Protein AF-A0AAE0WBB5-F1 (afdb_monomer)

Foldseek 3Di:
DPAFDWDKDKDWDPDPDPPQWKDKWKWKQFQNHDTDIDDFDDDDPVVPPPVIDITIDIDNDGPDMDMDIDMDTDKDKDWAAQQWDKDADPRDNQKMKTQHHRQDPGGKIKIKGKGADDPVLLVVLCVPDPLSVFFDDKGIKIKMFIPAWTPFWIKIWGFDDDVVVDPPDPFKDKWKWKDQDPGAIDTFDWDPPDPGTPTITTHGTHHGMMIMMITIGGPPDDPVSVSVSVVSSVQSSQWFKWKWDWFAAPVGRLDIDIDTGGPVCVVVVVVVCVVVRRPDDDDIGDIDIDHVVRDDDDDDDDPDDDPPDDPPPPDDDDDD

Structure (mmCIF, N/CA/C/O backbone):
data_AF-A0AAE0WBB5-F1
#
_entry.id   AF-A0AAE0WBB5-F1
#
loop_
_atom_site.group_PDB
_atom_site.id
_atom_site.type_symbol
_atom_site.label_atom_id
_atom_site.label_alt_id
_atom_site.label_comp_id
_atom_site.label_asym_id
_atom_site.label_entity_id
_atom_site.label_seq_id
_atom_site.pdbx_PDB_ins_code
_atom_site.Cartn_x
_atom_site.Cartn_y
_atom_site.Cartn_z
_atom_site.occupancy
_atom_site.B_iso_or_equiv
_atom_site.auth_seq_id
_atom_site.auth_comp_id
_atom_site.auth_asym_id
_atom_site.auth_atom_id
_atom_site.pdbx_PDB_model_num
ATOM 1 N N . MET A 1 1 ? -36.423 22.487 3.964 1.00 54.38 1 MET A N 1
ATOM 2 C CA . MET A 1 1 ? -35.517 22.173 2.839 1.00 54.38 1 MET A CA 1
ATOM 3 C C . MET A 1 1 ? -34.516 23.309 2.744 1.00 54.38 1 MET A C 1
ATOM 5 O O . MET A 1 1 ? -34.947 24.449 2.659 1.00 54.38 1 MET A O 1
ATOM 9 N N . PHE A 1 2 ? -33.218 23.027 2.862 1.00 49.66 2 PHE A N 1
ATOM 10 C CA . PHE A 1 2 ? -32.165 24.032 2.691 1.00 49.66 2 PHE A CA 1
ATOM 11 C C . PHE A 1 2 ? -31.990 24.285 1.190 1.00 49.66 2 PHE A C 1
ATOM 13 O O . PHE A 1 2 ? -31.178 23.638 0.537 1.00 49.66 2 PHE A O 1
ATOM 20 N N . GLU A 1 3 ? -32.822 25.144 0.607 1.00 63.03 3 GLU A N 1
ATOM 21 C CA . GLU A 1 3 ? -32.686 25.476 -0.810 1.00 63.03 3 GLU A CA 1
ATOM 22 C C . GLU A 1 3 ? -31.491 26.412 -1.017 1.00 63.03 3 GLU A C 1
ATOM 24 O O . GLU A 1 3 ? -31.485 27.552 -0.561 1.00 63.03 3 GLU A O 1
ATOM 29 N N . GLY A 1 4 ? -30.474 25.909 -1.721 1.00 73.69 4 GLY A N 1
ATOM 30 C CA . GLY A 1 4 ? -29.466 26.735 -2.390 1.00 73.69 4 GLY A CA 1
ATOM 31 C C . GLY A 1 4 ? -28.080 26.794 -1.752 1.00 73.69 4 GLY A C 1
ATOM 32 O O . GLY A 1 4 ? -27.169 27.290 -2.410 1.00 73.69 4 GLY A O 1
ATOM 33 N N . PHE A 1 5 ? -27.876 26.269 -0.541 1.00 83.06 5 PHE A N 1
ATOM 34 C CA . PHE A 1 5 ? -26.551 26.275 0.086 1.00 83.06 5 PHE A CA 1
ATOM 35 C C . PHE A 1 5 ? -25.846 24.923 -0.058 1.00 83.06 5 PHE A C 1
ATOM 37 O O . PHE A 1 5 ? -26.469 23.892 0.208 1.00 83.06 5 PHE A O 1
ATOM 44 N N . PRO A 1 6 ? -24.557 24.903 -0.444 1.00 86.94 6 PRO A N 1
ATOM 45 C CA . PRO A 1 6 ? -23.765 23.686 -0.396 1.00 86.94 6 PRO A CA 1
ATOM 46 C C . PRO A 1 6 ? -23.720 23.133 1.032 1.00 86.94 6 PRO A C 1
ATOM 48 O O . PRO A 1 6 ? -23.411 23.848 1.986 1.00 86.94 6 PRO A O 1
ATOM 51 N N . ILE A 1 7 ? -24.008 21.843 1.173 1.00 88.06 7 ILE A N 1
ATOM 52 C CA . ILE A 1 7 ? -23.882 21.099 2.422 1.00 88.06 7 ILE A CA 1
ATOM 53 C C . ILE A 1 7 ? -22.567 20.328 2.365 1.00 88.06 7 ILE A C 1
ATOM 55 O O . ILE A 1 7 ? -22.314 19.582 1.419 1.00 88.06 7 ILE A O 1
ATOM 59 N N . ARG A 1 8 ? -21.731 20.483 3.394 1.00 89.69 8 ARG A N 1
ATOM 60 C CA . ARG A 1 8 ? -20.538 19.652 3.569 1.00 89.69 8 ARG A CA 1
ATOM 61 C C . ARG A 1 8 ? -20.879 18.449 4.425 1.00 89.69 8 ARG A C 1
ATOM 63 O O . ARG A 1 8 ? -21.373 18.602 5.539 1.00 89.69 8 ARG A O 1
ATOM 70 N N . VAL A 1 9 ? -20.615 17.262 3.900 1.00 87.81 9 VAL A N 1
ATOM 71 C CA . VAL A 1 9 ? -20.852 16.001 4.602 1.00 87.81 9 VAL A CA 1
ATOM 72 C C . VAL A 1 9 ? -19.507 15.347 4.855 1.00 87.81 9 VAL A C 1
ATOM 74 O O . VAL A 1 9 ? -18.747 15.123 3.916 1.00 87.81 9 VAL A O 1
ATOM 77 N N . TYR A 1 10 ? -19.217 15.061 6.121 1.00 85.94 10 TYR A N 1
ATOM 78 C CA . TYR A 1 10 ? -17.949 14.497 6.570 1.00 85.94 10 TYR A CA 1
ATOM 79 C C . TYR A 1 10 ? -18.134 13.059 7.054 1.00 85.94 10 TYR A C 1
ATOM 81 O O . TYR A 1 10 ? -19.124 12.728 7.703 1.00 85.94 10 TYR A O 1
ATOM 89 N N . VAL A 1 11 ? -17.149 12.215 6.761 1.00 83.94 11 VAL A N 1
ATOM 90 C CA . VAL A 1 11 ? -17.051 10.838 7.242 1.00 83.94 11 VAL A CA 1
ATOM 91 C C . VAL A 1 11 ? -15.803 10.725 8.101 1.00 83.94 11 VAL A C 1
ATOM 93 O O . VAL A 1 11 ? -14.704 11.073 7.665 1.00 83.94 11 VAL A O 1
ATOM 96 N N . HIS A 1 12 ? -15.983 10.236 9.325 1.00 81.31 12 HIS A N 1
ATOM 97 C CA . HIS A 1 12 ? -14.865 9.884 10.187 1.00 81.31 12 HIS A CA 1
ATOM 98 C C . HIS A 1 12 ? -14.135 8.660 9.624 1.00 81.31 12 HIS A C 1
ATOM 100 O O . HIS A 1 12 ? -14.778 7.680 9.243 1.00 81.31 12 HIS A O 1
ATOM 106 N N . HIS A 1 13 ? -12.804 8.684 9.612 1.00 80.94 13 HIS A N 1
ATOM 107 C CA . HIS A 1 13 ? -11.998 7.544 9.194 1.00 80.94 13 HIS A CA 1
ATOM 108 C C . HIS A 1 13 ? -10.866 7.245 10.174 1.00 80.94 13 HIS A C 1
ATOM 110 O O . HIS A 1 13 ? -10.214 8.129 10.714 1.00 80.94 13 HIS A O 1
ATOM 116 N N . CYS A 1 14 ? -10.563 5.958 10.332 1.00 69.88 14 CYS A N 1
ATOM 117 C CA . CYS A 1 14 ? -9.494 5.493 11.219 1.00 69.88 14 CYS A CA 1
ATOM 118 C C . CYS A 1 14 ? -8.116 5.477 10.545 1.00 69.88 14 CYS A C 1
ATOM 120 O O . CYS A 1 14 ? -7.154 4.973 11.125 1.00 69.88 14 CYS A O 1
ATOM 122 N N . ASN A 1 15 ? -8.012 5.945 9.295 1.00 70.00 15 ASN A N 1
ATOM 123 C CA . ASN A 1 15 ? -6.726 5.979 8.620 1.00 70.00 15 ASN A CA 1
ATOM 124 C C . ASN A 1 15 ? -5.861 7.105 9.189 1.00 70.00 15 ASN A C 1
ATOM 126 O O . ASN A 1 15 ? -6.081 8.273 8.872 1.00 70.00 15 ASN A O 1
ATOM 130 N N . VAL A 1 16 ? -4.873 6.734 10.003 1.00 63.78 16 VAL A N 1
ATOM 131 C CA . VAL A 1 16 ? -3.763 7.607 10.379 1.00 63.78 16 VAL A CA 1
ATOM 132 C C . VAL A 1 16 ? -2.830 7.641 9.174 1.00 63.78 16 VAL A C 1
ATOM 134 O O . VAL A 1 16 ? -1.846 6.904 9.111 1.00 63.78 16 VAL A O 1
ATOM 137 N N . THR A 1 17 ? -3.209 8.408 8.150 1.00 58.50 17 THR A N 1
ATOM 138 C CA . THR A 1 17 ? -2.422 8.510 6.920 1.00 58.50 17 THR A CA 1
ATOM 139 C C . THR A 1 17 ? -0.995 8.879 7.287 1.00 58.50 17 THR A C 1
ATOM 141 O O . THR A 1 17 ? -0.771 9.911 7.926 1.00 58.50 17 THR A O 1
ATOM 144 N N . ASP A 1 18 ? -0.027 8.078 6.846 1.00 62.91 18 ASP A N 1
ATOM 145 C CA . ASP A 1 18 ? 1.285 8.648 6.597 1.00 62.91 18 ASP A CA 1
ATOM 146 C C . ASP A 1 18 ? 1.059 9.749 5.563 1.00 62.91 18 ASP A C 1
ATOM 148 O O . ASP A 1 18 ? 0.628 9.472 4.440 1.00 62.91 18 ASP A O 1
ATOM 152 N N . THR A 1 19 ? 1.246 11.006 5.957 1.00 60.19 19 THR A N 1
ATOM 153 C CA . THR A 1 19 ? 0.919 12.168 5.120 1.00 60.19 19 THR A CA 1
ATOM 154 C C . THR A 1 19 ? 1.686 12.165 3.796 1.00 60.19 19 THR A C 1
ATOM 156 O O . THR A 1 19 ? 1.366 12.954 2.903 1.00 60.19 19 THR A O 1
ATOM 159 N N . HIS A 1 20 ? 2.672 11.278 3.649 1.00 68.06 20 HIS A N 1
ATOM 160 C CA . HIS A 1 20 ? 3.514 11.154 2.474 1.00 68.06 20 HIS A CA 1
ATOM 161 C C . HIS A 1 20 ? 3.119 10.028 1.505 1.00 68.06 20 HIS A C 1
ATOM 163 O O . HIS A 1 20 ? 3.325 10.217 0.308 1.00 68.06 20 HIS A O 1
ATOM 169 N N . SER A 1 21 ? 2.544 8.901 1.949 1.00 78.19 21 SER A N 1
ATOM 170 C CA . SER A 1 21 ? 2.334 7.723 1.078 1.00 78.19 21 SER A CA 1
ATOM 171 C C . SER A 1 21 ? 0.878 7.392 0.767 1.00 78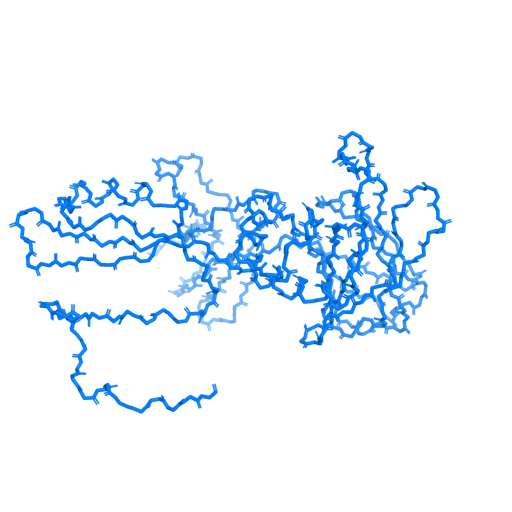.19 21 SER A C 1
ATOM 173 O O . SER A 1 21 ? 0.587 6.948 -0.344 1.00 78.19 21 SER A O 1
ATOM 175 N N . ASP A 1 22 ? -0.038 7.632 1.702 1.00 84.31 22 ASP A N 1
ATOM 176 C CA . ASP A 1 22 ? -1.450 7.312 1.517 1.00 84.31 22 ASP A CA 1
ATOM 177 C C . ASP A 1 22 ? -2.293 8.594 1.374 1.00 84.31 22 ASP A C 1
ATOM 179 O O . ASP A 1 22 ? -1.943 9.692 1.824 1.00 84.31 22 ASP A O 1
ATOM 183 N N . GLU A 1 23 ? -3.414 8.466 0.678 1.00 85.62 23 GLU A N 1
ATOM 184 C CA . GLU A 1 23 ? -4.474 9.461 0.595 1.00 85.62 23 GLU A CA 1
ATOM 185 C C . GLU A 1 23 ? -5.794 8.846 1.044 1.00 85.62 23 GLU A C 1
ATOM 187 O O . GLU A 1 23 ? -6.009 7.636 0.955 1.00 85.62 23 GLU A O 1
ATOM 192 N N . VAL A 1 24 ? -6.684 9.700 1.538 1.00 86.25 24 VAL A N 1
ATOM 193 C CA . VAL A 1 24 ? -8.077 9.334 1.764 1.00 86.25 24 VAL A CA 1
ATOM 194 C C . VAL A 1 24 ? -8.903 9.994 0.682 1.00 86.25 24 VAL A C 1
ATOM 196 O O . VAL A 1 24 ? -8.739 11.177 0.407 1.00 86.25 24 VAL A O 1
ATOM 199 N N . LEU A 1 25 ? -9.791 9.222 0.078 1.00 89.81 25 LEU A N 1
ATOM 200 C CA . LEU A 1 25 ? -10.790 9.698 -0.862 1.00 89.81 25 LEU A CA 1
ATOM 201 C C . LEU A 1 25 ? -12.181 9.447 -0.323 1.00 89.81 25 LEU A C 1
ATOM 203 O O . LEU A 1 25 ? -12.376 8.573 0.519 1.00 89.81 25 LEU A O 1
ATOM 207 N N . ILE A 1 26 ? -13.155 10.157 -0.876 1.00 89.88 26 ILE A N 1
ATOM 208 C CA . ILE A 1 26 ? -14.559 9.851 -0.649 1.00 89.88 26 ILE A CA 1
ATOM 209 C C . ILE A 1 26 ? -15.142 9.292 -1.938 1.00 89.88 26 ILE A C 1
ATOM 211 O O . ILE A 1 26 ? -15.050 9.932 -2.983 1.00 89.88 26 ILE A O 1
ATOM 215 N N . LYS A 1 27 ? -15.770 8.117 -1.865 1.00 93.75 27 LYS A N 1
ATOM 216 C CA . LYS A 1 27 ? -16.751 7.724 -2.877 1.00 93.75 27 LYS A CA 1
ATOM 217 C C . LYS A 1 27 ? -18.145 8.032 -2.370 1.00 93.75 27 LYS A C 1
ATOM 219 O O . LYS A 1 27 ? -18.434 7.795 -1.194 1.00 93.75 27 LYS A O 1
ATOM 224 N N . ALA A 1 28 ? -18.989 8.546 -3.254 1.00 93.19 28 ALA A N 1
ATOM 225 C CA . ALA A 1 28 ? -20.360 8.897 -2.932 1.00 93.19 28 ALA A CA 1
ATOM 226 C C . ALA A 1 28 ? -21.345 8.308 -3.938 1.00 93.19 28 ALA A C 1
ATOM 228 O O . ALA A 1 28 ? -21.077 8.281 -5.133 1.00 93.19 28 ALA A O 1
ATOM 229 N N . SER A 1 29 ? -22.493 7.868 -3.434 1.00 94.62 29 SER A N 1
ATOM 230 C CA . SER A 1 29 ? -23.689 7.549 -4.213 1.00 94.62 29 SER A CA 1
ATOM 231 C C . SER A 1 29 ? -24.763 8.545 -3.787 1.00 94.62 29 SER A C 1
ATOM 233 O O . SER A 1 29 ? -25.252 8.479 -2.654 1.00 94.62 29 SER A O 1
ATOM 235 N N . ILE A 1 30 ? -25.100 9.480 -4.674 1.00 93.19 30 ILE A N 1
ATOM 236 C CA . ILE A 1 30 ? -26.084 10.544 -4.435 1.00 93.19 30 ILE A CA 1
ATOM 237 C C . ILE A 1 30 ? -27.369 10.182 -5.178 1.00 93.19 30 ILE A C 1
ATOM 239 O O . ILE A 1 30 ? -27.322 9.922 -6.378 1.00 93.19 30 ILE A O 1
ATOM 243 N N . ASP A 1 31 ? -28.501 10.172 -4.478 1.00 94.00 31 ASP A N 1
ATOM 244 C CA . ASP A 1 31 ? -29.815 9.797 -5.022 1.00 94.00 31 ASP A CA 1
ATOM 245 C C . ASP A 1 31 ? -29.827 8.393 -5.642 1.00 94.00 31 ASP A C 1
ATOM 247 O O . ASP A 1 31 ? -30.373 8.177 -6.722 1.00 94.00 31 ASP A O 1
ATOM 251 N N . ASP A 1 32 ? -29.156 7.456 -4.960 1.00 92.50 32 ASP A N 1
ATOM 252 C CA . ASP A 1 32 ? -29.011 6.047 -5.357 1.00 92.50 32 ASP A CA 1
ATOM 253 C C . ASP A 1 32 ? -28.426 5.842 -6.773 1.00 92.50 32 ASP A C 1
ATOM 255 O O . ASP A 1 32 ? -28.648 4.810 -7.409 1.00 92.50 32 ASP A O 1
ATOM 259 N N . LYS A 1 33 ? -27.654 6.823 -7.260 1.00 95.12 33 LYS A N 1
ATOM 260 C CA . LYS A 1 33 ? -26.873 6.732 -8.501 1.00 95.12 33 LYS A CA 1
ATOM 261 C C . LYS A 1 33 ? -25.570 5.954 -8.305 1.00 95.12 33 LYS A C 1
ATOM 263 O O . LYS A 1 33 ? -25.198 5.583 -7.192 1.00 95.12 33 LYS A O 1
ATOM 268 N N . ASP A 1 34 ? -24.865 5.736 -9.412 1.00 95.06 34 ASP A N 1
ATOM 269 C CA . ASP A 1 34 ? -23.556 5.091 -9.417 1.00 95.06 34 ASP A CA 1
ATOM 270 C C . ASP A 1 34 ? -22.551 5.799 -8.496 1.00 95.06 34 ASP A C 1
ATOM 272 O O . ASP A 1 34 ? -22.604 7.009 -8.272 1.00 95.06 34 ASP A O 1
ATOM 276 N N . TRP A 1 35 ? -21.621 5.013 -7.951 1.00 95.81 35 TRP A N 1
ATOM 277 C CA . TRP A 1 35 ? -20.584 5.516 -7.059 1.00 95.81 35 TRP A CA 1
ATOM 278 C C . TRP A 1 35 ? -19.547 6.339 -7.820 1.00 95.81 35 TRP A C 1
ATOM 280 O O . TRP A 1 35 ? -18.819 5.810 -8.662 1.00 95.81 35 TRP A O 1
ATOM 290 N N . GLU A 1 36 ? -19.400 7.601 -7.434 1.00 93.94 36 GLU A N 1
ATOM 291 C CA . GLU A 1 36 ? -18.415 8.521 -7.998 1.00 93.94 36 GLU A CA 1
ATOM 292 C C . GLU A 1 36 ? -17.294 8.813 -6.995 1.00 93.94 36 GLU A C 1
ATOM 294 O O . GLU A 1 36 ? -17.508 8.849 -5.782 1.00 93.94 36 GLU A O 1
ATOM 299 N N . GLU A 1 37 ? -16.068 8.988 -7.496 1.00 91.62 37 GLU A N 1
ATOM 300 C CA . GLU A 1 37 ? -14.914 9.397 -6.690 1.00 91.62 37 GLU A CA 1
ATOM 301 C C . GLU A 1 37 ? -14.870 10.923 -6.581 1.00 91.62 37 GLU A C 1
ATOM 303 O O . GLU A 1 37 ? -14.861 11.635 -7.585 1.00 91.62 37 GLU A O 1
ATOM 308 N N . HIS A 1 38 ? -14.783 11.422 -5.352 1.00 89.31 38 HIS A N 1
ATOM 309 C CA . HIS A 1 38 ? -14.688 12.840 -5.045 1.00 89.31 38 HIS A CA 1
ATOM 310 C C . HIS A 1 38 ? -13.365 13.147 -4.348 1.00 89.31 38 HIS A C 1
ATOM 312 O O . HIS A 1 38 ? -12.925 12.433 -3.439 1.00 89.31 38 HIS A O 1
ATOM 318 N N . ARG A 1 39 ? -12.752 14.270 -4.737 1.00 85.56 39 ARG A N 1
ATOM 319 C CA . ARG A 1 39 ? -11.637 14.839 -3.977 1.00 85.56 39 ARG A CA 1
ATOM 320 C C . ARG A 1 39 ? -12.170 15.360 -2.639 1.00 85.56 39 ARG A C 1
ATOM 322 O O . ARG A 1 39 ? -13.134 16.129 -2.661 1.00 85.56 39 ARG A O 1
ATOM 329 N N . PRO A 1 40 ? -11.565 14.979 -1.501 1.00 85.44 40 PRO A N 1
ATOM 330 C CA . PRO A 1 40 ? -12.018 15.463 -0.211 1.00 85.44 40 PRO A CA 1
ATOM 331 C C . PRO A 1 40 ? -11.913 16.983 -0.115 1.00 85.44 40 PRO A C 1
ATOM 333 O O . PRO A 1 40 ? -10.903 17.583 -0.488 1.00 85.44 40 PRO A O 1
ATOM 336 N N . VAL A 1 41 ? -12.949 17.594 0.440 1.00 86.31 41 VAL A N 1
ATOM 337 C CA . VAL A 1 41 ? -12.927 18.980 0.891 1.00 86.31 41 VAL A CA 1
ATOM 338 C C . VAL A 1 41 ? -12.171 19.021 2.223 1.00 86.31 41 VAL A C 1
ATOM 340 O O . VAL A 1 41 ? -12.424 18.165 3.078 1.00 86.31 41 VAL A O 1
ATOM 343 N N . PRO A 1 42 ? -11.256 19.987 2.430 1.00 78.19 42 PRO A N 1
ATOM 344 C CA . PRO A 1 42 ? -10.575 20.147 3.708 1.00 78.19 42 PRO A CA 1
ATOM 345 C C . PRO A 1 42 ? -11.574 20.231 4.871 1.00 78.19 42 PRO A C 1
ATOM 347 O O . PRO A 1 42 ? -12.606 20.907 4.773 1.00 78.19 42 PRO A O 1
ATOM 350 N N . ALA A 1 43 ? -11.267 19.552 5.978 1.00 71.69 43 ALA A N 1
ATOM 351 C CA . ALA A 1 43 ? -11.979 19.768 7.234 1.00 71.69 43 ALA A CA 1
ATOM 352 C C . ALA A 1 43 ? -11.818 21.233 7.672 1.00 71.69 43 ALA A C 1
ATOM 354 O O . ALA A 1 43 ? -10.802 21.872 7.373 1.00 71.69 43 ALA A O 1
ATOM 355 N N . LEU A 1 44 ? -12.823 21.788 8.352 1.00 70.25 44 LEU A N 1
ATOM 356 C CA . LEU A 1 44 ? -12.689 23.129 8.910 1.00 70.25 44 LEU A CA 1
ATOM 357 C C . LEU A 1 44 ? -11.613 23.081 10.004 1.00 70.25 44 LEU A C 1
ATOM 359 O O . LEU A 1 44 ? -11.535 22.122 10.766 1.00 70.25 44 LEU A O 1
ATOM 363 N N . ALA A 1 45 ? -10.772 24.116 10.095 1.00 58.88 45 ALA A N 1
ATOM 364 C CA . ALA A 1 45 ? -9.623 24.142 11.011 1.00 58.88 45 ALA A CA 1
ATOM 365 C C . ALA A 1 45 ? -9.993 23.895 12.493 1.00 58.88 45 ALA A C 1
ATOM 367 O O . ALA A 1 45 ? -9.145 23.472 13.277 1.00 58.88 45 ALA A O 1
ATOM 368 N N . ASN A 1 46 ? -11.261 24.113 12.854 1.00 53.19 46 ASN A N 1
ATOM 369 C CA . ASN A 1 46 ? -11.801 23.911 14.197 1.00 53.19 46 ASN A CA 1
ATOM 370 C C . ASN A 1 46 ? -12.261 22.467 14.486 1.00 53.19 46 ASN A C 1
ATOM 372 O O . ASN A 1 46 ? -12.604 22.181 15.626 1.00 53.19 46 ASN A O 1
ATOM 376 N N . ASP A 1 47 ? -12.234 21.541 13.523 1.00 52.12 47 ASP A N 1
ATOM 377 C CA . ASP A 1 47 ? -12.671 20.146 13.728 1.00 52.12 47 ASP A CA 1
ATOM 378 C C . ASP A 1 47 ? -11.555 19.232 14.280 1.00 52.12 47 ASP A C 1
ATOM 380 O O . ASP A 1 47 ? -11.801 18.088 14.662 1.00 52.12 47 ASP A O 1
ATOM 384 N N . ASN A 1 48 ? -10.328 19.751 14.420 1.00 51.59 48 ASN A N 1
ATOM 385 C CA . ASN A 1 48 ? -9.190 19.044 15.029 1.00 51.59 48 ASN A CA 1
ATOM 386 C C . ASN A 1 48 ? -9.294 18.892 16.561 1.00 51.59 48 ASN A C 1
ATOM 388 O O . ASN A 1 48 ? -8.384 18.352 17.188 1.00 51.59 48 ASN A O 1
ATOM 392 N N . ILE A 1 49 ? -10.388 19.349 17.181 1.00 51.41 49 ILE A N 1
ATOM 393 C CA . ILE A 1 49 ? -10.572 19.400 18.643 1.00 51.41 49 ILE A CA 1
ATOM 394 C C . ILE A 1 49 ? -10.560 18.001 19.302 1.00 51.41 49 ILE A C 1
ATOM 396 O O . ILE A 1 49 ? -10.401 17.903 20.516 1.00 51.41 49 ILE A O 1
ATOM 400 N N . LEU A 1 50 ? -10.662 16.907 18.533 1.00 58.88 50 LEU A N 1
ATOM 401 C CA . LEU A 1 50 ? -10.765 15.541 19.071 1.00 58.88 50 LEU A CA 1
ATOM 402 C C . LEU A 1 50 ? -9.751 14.522 18.512 1.00 58.88 50 LEU A C 1
ATOM 404 O O . LEU A 1 50 ? -9.944 13.329 18.726 1.00 58.88 50 LEU A O 1
ATOM 408 N N . ASN A 1 51 ? -8.690 14.935 17.802 1.00 63.81 51 ASN A N 1
ATOM 409 C CA . ASN A 1 51 ? -7.792 14.001 17.080 1.00 63.81 51 ASN A CA 1
ATOM 410 C C . ASN A 1 51 ? -8.543 13.030 16.139 1.00 63.81 51 ASN A C 1
ATOM 412 O O . ASN A 1 51 ? -8.068 11.935 15.843 1.00 63.81 51 ASN A O 1
ATOM 416 N N . LEU A 1 52 ? -9.733 13.418 15.682 1.00 69.06 52 LEU A N 1
ATOM 417 C CA . LEU A 1 52 ? -10.542 12.639 14.758 1.00 69.06 52 LEU A CA 1
ATOM 418 C C . LEU A 1 52 ? -10.195 13.057 13.333 1.00 69.06 52 LEU A C 1
ATOM 420 O O . LEU A 1 52 ? -10.088 14.247 13.033 1.00 69.06 52 LEU A O 1
ATOM 424 N N . HIS A 1 53 ? -10.029 12.079 12.448 1.00 76.94 53 HIS A N 1
ATOM 425 C CA . HIS A 1 53 ? -9.755 12.351 11.045 1.00 76.94 53 HIS A CA 1
ATOM 426 C C . HIS A 1 53 ? -11.052 12.296 10.245 1.00 76.94 53 HIS A C 1
ATOM 428 O O . HIS A 1 53 ? -11.787 11.307 10.290 1.00 76.94 53 HIS A O 1
ATOM 434 N N . PHE A 1 54 ? -11.326 13.369 9.509 1.00 83.19 54 PHE A N 1
ATOM 435 C CA . PHE A 1 54 ? -12.511 13.490 8.675 1.00 83.19 54 PHE A CA 1
ATOM 436 C C . PHE A 1 54 ? -12.115 13.736 7.225 1.00 83.19 54 PHE A C 1
ATOM 438 O O . PHE A 1 54 ? -11.253 14.562 6.930 1.00 83.19 54 PHE A O 1
ATOM 445 N N . ALA A 1 55 ? -12.819 13.068 6.320 1.00 86.00 55 ALA A N 1
ATOM 446 C CA . ALA A 1 55 ? -12.816 13.386 4.903 1.00 86.00 55 ALA A CA 1
ATOM 447 C C . ALA A 1 55 ? -14.252 13.725 4.504 1.00 86.00 55 ALA A C 1
ATOM 449 O O . ALA A 1 55 ? -15.188 13.037 4.912 1.00 86.00 55 ALA A O 1
ATOM 450 N N . GLY A 1 56 ? -14.446 14.813 3.763 1.00 88.06 56 GLY A N 1
ATOM 451 C CA . GLY A 1 56 ? -15.785 15.274 3.412 1.00 88.06 56 GLY A CA 1
ATOM 452 C C . GLY A 1 56 ? -15.932 15.655 1.956 1.00 88.06 56 GLY A C 1
ATOM 453 O O . GLY A 1 56 ? -14.946 15.825 1.246 1.00 88.06 56 GLY A O 1
ATOM 454 N N . ILE A 1 57 ? -17.176 15.793 1.517 1.00 92.62 57 ILE A N 1
ATOM 455 C CA . ILE A 1 57 ? -17.526 16.317 0.196 1.00 92.62 57 ILE A CA 1
ATOM 456 C C . ILE A 1 57 ? -18.543 17.437 0.333 1.00 92.62 57 ILE A C 1
ATOM 458 O O . ILE A 1 57 ? -19.251 17.530 1.335 1.00 92.62 57 ILE A O 1
ATOM 462 N N . GLU A 1 58 ? -18.621 18.276 -0.692 1.00 92.81 58 GLU A N 1
ATOM 463 C CA . GLU A 1 58 ? -19.616 19.334 -0.790 1.00 92.81 58 GLU A CA 1
ATOM 464 C C . GLU A 1 58 ? -20.704 18.930 -1.790 1.00 92.81 58 GLU A C 1
ATOM 466 O O . GLU A 1 58 ? -20.416 18.600 -2.940 1.00 92.81 58 GLU A O 1
ATOM 471 N N . VAL A 1 59 ? -21.960 18.939 -1.347 1.00 90.25 59 VAL A N 1
ATOM 472 C CA . VAL A 1 59 ? -23.131 18.528 -2.130 1.00 90.25 59 VAL A CA 1
ATOM 473 C C . VAL A 1 59 ? -24.190 19.623 -2.103 1.00 90.25 59 VAL A C 1
ATOM 475 O O . VAL A 1 59 ? -24.477 20.201 -1.061 1.00 90.25 59 VAL A O 1
ATOM 478 N N . HIS A 1 60 ? -24.774 19.931 -3.260 1.00 87.25 60 HIS A N 1
ATOM 479 C CA . HIS A 1 60 ? -25.695 21.067 -3.398 1.00 87.25 60 HIS A CA 1
ATOM 480 C C . HIS A 1 60 ? -27.172 20.660 -3.314 1.00 87.25 60 HIS A C 1
ATOM 482 O O . HIS A 1 60 ? -27.998 21.436 -2.842 1.00 87.25 60 HIS A O 1
ATOM 488 N N . LYS A 1 61 ? -27.519 19.460 -3.794 1.00 86.44 61 LYS A N 1
ATOM 489 C CA . LYS A 1 61 ? -28.878 18.904 -3.782 1.00 86.44 61 LYS A CA 1
ATOM 490 C C . LYS A 1 61 ? -28.787 17.383 -3.721 1.00 86.44 61 LYS A C 1
ATOM 492 O O . LYS A 1 61 ? -28.073 16.802 -4.532 1.00 86.44 61 LYS A O 1
ATOM 497 N N . PHE A 1 62 ? -29.487 16.778 -2.769 1.00 89.88 62 PHE A N 1
ATOM 498 C CA . PHE A 1 62 ? -29.640 15.331 -2.645 1.00 89.88 62 PHE A CA 1
ATOM 499 C C . PHE A 1 62 ? -30.884 15.015 -1.801 1.00 89.88 62 PHE A C 1
ATOM 501 O O . PHE A 1 62 ? -31.232 15.766 -0.888 1.00 89.88 62 PHE A O 1
ATOM 508 N N . GLN A 1 63 ? -31.552 13.914 -2.114 1.00 90.00 63 GLN A N 1
ATOM 509 C CA . GLN A 1 63 ? -32.553 13.235 -1.293 1.00 90.00 63 GLN A CA 1
ATOM 510 C C . GLN A 1 63 ? -31.898 12.134 -0.456 1.00 90.00 63 GLN A C 1
ATOM 512 O O . GLN A 1 63 ? -32.181 12.015 0.736 1.00 90.00 63 GLN A O 1
ATOM 517 N N . THR A 1 64 ? -30.995 11.356 -1.061 1.00 90.19 64 THR A N 1
ATOM 518 C CA . THR A 1 64 ? -30.227 10.303 -0.382 1.00 90.19 64 THR A CA 1
ATOM 519 C C . THR A 1 64 ? -28.737 10.481 -0.648 1.00 90.19 64 THR A C 1
ATOM 521 O O . THR A 1 64 ? -28.318 10.929 -1.714 1.00 90.19 64 THR A O 1
ATOM 524 N N . ILE A 1 65 ? -27.907 10.160 0.343 1.00 91.06 65 ILE A N 1
ATOM 525 C CA . ILE A 1 65 ? -26.452 10.179 0.193 1.00 91.06 65 ILE A CA 1
ATOM 526 C C . ILE A 1 65 ? -25.840 9.006 0.947 1.00 91.06 65 ILE A C 1
ATOM 528 O O . ILE A 1 65 ? -26.145 8.764 2.116 1.00 91.06 65 ILE A O 1
ATOM 532 N N . ARG A 1 66 ? -24.967 8.266 0.266 1.00 91.50 66 ARG A N 1
ATOM 533 C CA . ARG A 1 66 ? -24.123 7.226 0.860 1.00 91.50 66 ARG A CA 1
ATOM 534 C C . ARG A 1 66 ? -22.678 7.590 0.605 1.00 91.50 66 ARG A C 1
ATOM 536 O O . ARG A 1 66 ? -22.330 7.930 -0.521 1.00 91.50 66 ARG A O 1
ATOM 543 N N . LEU A 1 67 ? -21.856 7.519 1.644 1.00 89.44 67 LEU A N 1
ATOM 544 C CA . LEU A 1 67 ? -20.448 7.889 1.587 1.00 89.44 67 LEU A CA 1
ATOM 545 C C . LEU A 1 67 ? -19.594 6.750 2.117 1.00 89.44 67 LEU A C 1
ATOM 547 O O . LEU A 1 67 ? -19.958 6.093 3.092 1.00 89.44 67 LEU A O 1
ATOM 551 N N . VAL A 1 68 ? -18.432 6.570 1.504 1.00 88.56 68 VAL A N 1
ATOM 552 C CA . VAL A 1 68 ? -17.370 5.719 2.030 1.00 88.56 68 VAL A CA 1
ATOM 553 C C . VAL A 1 68 ? -16.044 6.458 1.920 1.00 88.56 68 VAL A C 1
ATOM 555 O O . VAL A 1 68 ? -15.705 6.995 0.864 1.00 88.56 68 VAL A O 1
ATOM 558 N N . ALA A 1 69 ? -15.305 6.501 3.028 1.00 86.62 69 ALA A N 1
ATOM 559 C CA . ALA A 1 69 ? -13.931 6.973 3.039 1.00 86.62 69 ALA A CA 1
ATOM 560 C C . ALA A 1 69 ? -13.006 5.809 2.668 1.00 86.62 69 ALA A C 1
ATOM 562 O O . ALA A 1 69 ? -13.038 4.763 3.312 1.00 86.62 69 ALA A O 1
ATOM 563 N N . ILE A 1 70 ? -12.195 5.991 1.629 1.00 86.00 70 ILE A N 1
ATOM 564 C CA . ILE A 1 70 ? -11.288 4.971 1.103 1.00 86.00 70 ILE A CA 1
ATOM 565 C C . ILE A 1 70 ? -9.861 5.446 1.311 1.00 86.00 70 ILE A C 1
ATOM 567 O O . ILE A 1 70 ? -9.453 6.462 0.753 1.00 86.00 70 ILE A O 1
ATOM 571 N N . ALA A 1 71 ? -9.102 4.691 2.096 1.00 84.44 71 ALA A N 1
ATOM 572 C CA . ALA A 1 71 ? -7.661 4.842 2.196 1.00 84.44 71 ALA A CA 1
ATOM 573 C C . ALA A 1 71 ? -6.991 4.127 1.019 1.00 84.44 71 ALA A C 1
ATOM 575 O O . ALA A 1 71 ? -7.233 2.941 0.805 1.00 84.44 71 ALA A O 1
ATOM 576 N N . ARG A 1 72 ? -6.137 4.818 0.262 1.00 85.31 72 ARG A N 1
ATOM 577 C CA . ARG A 1 72 ? -5.333 4.192 -0.796 1.00 85.31 72 ARG A CA 1
ATOM 578 C C . ARG A 1 72 ? -3.945 4.808 -0.892 1.00 85.31 72 ARG A C 1
ATOM 580 O O . ARG A 1 72 ? -3.709 5.892 -0.371 1.00 85.31 72 ARG A O 1
ATOM 587 N N . VAL A 1 73 ? -3.046 4.137 -1.606 1.00 88.56 73 VAL A N 1
ATOM 588 C CA . VAL A 1 73 ? -1.750 4.716 -1.992 1.00 88.56 73 VAL A CA 1
ATOM 589 C C . VAL A 1 73 ? -1.988 5.955 -2.849 1.00 88.56 73 VAL A C 1
ATOM 591 O O . VAL A 1 73 ? -2.845 5.937 -3.734 1.00 88.56 73 VAL A O 1
ATOM 594 N N . ARG A 1 74 ? -1.208 7.013 -2.624 1.00 88.69 74 ARG A N 1
ATOM 595 C CA . ARG A 1 74 ? -1.212 8.193 -3.491 1.00 88.69 74 ARG A CA 1
ATOM 596 C C . ARG A 1 74 ? -0.815 7.818 -4.909 1.00 88.69 74 ARG A C 1
ATOM 598 O O . ARG A 1 74 ? 0.249 7.241 -5.138 1.00 88.69 74 ARG A O 1
ATOM 605 N N . CYS A 1 75 ? -1.665 8.194 -5.855 1.00 92.44 75 CYS A N 1
ATOM 606 C CA . CYS A 1 75 ? -1.529 7.830 -7.254 1.00 92.44 75 CYS A CA 1
ATOM 607 C C . CYS A 1 75 ? -1.360 9.068 -8.133 1.00 92.44 75 CYS A C 1
ATOM 609 O O . CYS A 1 75 ? -2.111 10.034 -8.036 1.00 92.44 75 CYS A O 1
ATOM 611 N N . GLN A 1 76 ? -0.369 9.034 -9.019 1.00 94.25 76 GLN A N 1
ATOM 612 C CA . GLN A 1 76 ? -0.165 10.044 -10.042 1.00 94.25 76 GLN A CA 1
ATOM 613 C C . GLN A 1 76 ? -0.760 9.533 -11.341 1.00 94.25 76 GLN A C 1
ATOM 615 O O . GLN A 1 76 ? -0.395 8.466 -11.835 1.00 94.25 76 GLN A O 1
ATOM 620 N N . GLU A 1 77 ? -1.646 10.330 -11.917 1.00 94.75 77 GLU A N 1
ATOM 621 C CA . GLU A 1 77 ? -2.162 10.071 -13.247 1.00 94.75 77 GLU A CA 1
ATOM 622 C C . GLU A 1 77 ? -1.249 10.675 -14.298 1.00 94.75 77 GLU A C 1
ATOM 624 O O . GLU A 1 77 ? -0.862 11.842 -14.234 1.00 94.75 77 GLU A O 1
ATOM 629 N N . ILE A 1 78 ? -0.912 9.859 -15.283 1.00 94.62 78 ILE A N 1
ATOM 630 C CA . ILE A 1 78 ? 0.031 10.201 -16.329 1.00 94.62 78 ILE A CA 1
ATOM 631 C C . ILE A 1 78 ? -0.620 9.890 -17.670 1.00 94.62 78 ILE A C 1
ATOM 633 O O . ILE A 1 78 ? -1.028 8.758 -17.925 1.00 94.62 78 ILE A O 1
ATOM 637 N N . LEU A 1 79 ? -0.694 10.882 -18.554 1.00 94.00 79 LEU A N 1
ATOM 638 C CA . LEU A 1 79 ? -1.171 10.677 -19.917 1.00 94.00 79 LEU A CA 1
ATOM 639 C C . LEU A 1 79 ? 0.014 10.355 -20.834 1.00 94.00 79 LEU A C 1
ATOM 641 O O . LEU A 1 79 ? 0.735 11.249 -21.275 1.00 94.00 79 LEU A O 1
ATOM 645 N N . ALA A 1 80 ? 0.220 9.071 -21.123 1.00 90.06 80 ALA A N 1
ATOM 646 C CA . ALA A 1 80 ? 1.272 8.620 -22.024 1.00 90.06 80 ALA A CA 1
ATOM 647 C C . ALA A 1 80 ? 0.836 8.793 -23.487 1.00 90.06 80 ALA A C 1
ATOM 649 O O . ALA A 1 80 ? -0.124 8.167 -23.944 1.00 90.06 80 ALA A O 1
ATOM 650 N N . GLY A 1 81 ? 1.549 9.650 -24.222 1.00 86.75 81 GLY A N 1
ATOM 651 C CA . GLY A 1 81 ? 1.343 9.866 -25.654 1.00 86.75 81 GLY A CA 1
ATOM 652 C C . GLY A 1 81 ? 2.002 8.799 -26.540 1.00 86.75 81 GLY A C 1
ATOM 653 O O . GLY A 1 81 ? 2.834 8.010 -26.099 1.00 86.75 81 GLY A O 1
ATOM 654 N N . ILE A 1 82 ? 1.662 8.823 -27.832 1.00 81.19 82 ILE A N 1
ATOM 655 C CA . ILE A 1 82 ? 2.231 7.938 -28.866 1.00 81.19 82 ILE A CA 1
ATOM 656 C C . ILE A 1 82 ? 3.752 8.111 -29.091 1.00 81.19 82 ILE A C 1
ATOM 658 O O . ILE A 1 82 ? 4.427 7.090 -29.253 1.00 81.19 82 ILE A O 1
ATOM 662 N N . PRO A 1 83 ? 4.349 9.327 -29.093 1.00 89.06 83 PRO A N 1
ATOM 663 C CA . PRO A 1 83 ? 5.763 9.490 -29.455 1.00 89.06 83 PRO A CA 1
ATOM 664 C C . PRO A 1 83 ? 6.756 8.916 -28.428 1.00 89.06 83 PRO A C 1
ATOM 666 O O . PRO A 1 83 ? 7.964 9.027 -28.625 1.00 89.06 83 PRO A O 1
ATOM 669 N N . GLY A 1 84 ? 6.271 8.263 -27.369 1.00 88.25 84 GLY A N 1
ATOM 670 C CA . GLY A 1 84 ? 7.067 7.927 -26.199 1.00 88.25 84 GLY A CA 1
ATOM 671 C C . GLY A 1 84 ? 7.125 9.115 -25.252 1.00 88.25 84 GLY A C 1
ATOM 672 O O . GLY A 1 84 ? 6.768 10.242 -25.605 1.00 88.25 84 GLY A O 1
ATOM 673 N N . PHE A 1 85 ? 7.495 8.849 -24.009 1.00 91.19 85 PHE A 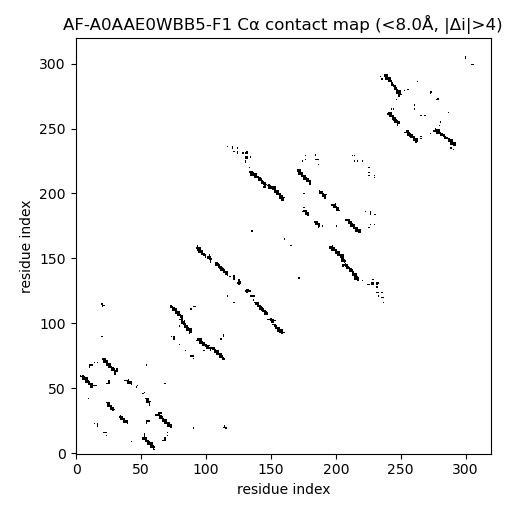N 1
ATOM 674 C CA . PHE A 1 85 ? 7.417 9.846 -22.956 1.00 91.19 85 PHE A CA 1
ATOM 675 C C . PHE A 1 85 ? 8.207 9.394 -21.726 1.00 91.19 85 PHE A C 1
ATOM 677 O O . PHE A 1 85 ? 8.350 8.201 -21.472 1.00 91.19 85 PHE A O 1
ATOM 684 N N . SER A 1 86 ? 8.673 10.355 -20.934 1.00 93.94 86 SER A N 1
ATOM 685 C CA . SER A 1 86 ? 9.212 10.100 -19.602 1.00 93.94 86 SER A CA 1
ATOM 686 C C . SER A 1 86 ? 8.668 11.110 -18.600 1.00 93.94 86 SER A C 1
ATOM 688 O O . SER A 1 86 ? 8.605 12.297 -18.921 1.00 93.94 86 SER A O 1
ATOM 690 N N . SER A 1 87 ? 8.357 10.678 -17.379 1.00 95.06 87 SER A N 1
ATOM 691 C CA . SER A 1 87 ? 7.963 11.576 -16.286 1.00 95.06 87 SER A CA 1
ATOM 692 C C . SER A 1 87 ? 8.530 11.130 -14.958 1.00 95.06 87 SER A C 1
ATOM 694 O O . SER A 1 87 ? 8.574 9.940 -14.648 1.00 95.06 87 SER A O 1
ATOM 696 N N . LEU A 1 88 ? 8.964 12.120 -14.186 1.00 95.88 88 LEU A N 1
ATOM 697 C CA . LEU A 1 88 ? 9.298 11.957 -12.783 1.00 95.88 88 LEU A CA 1
ATOM 698 C C . LEU A 1 88 ? 8.020 11.843 -11.962 1.00 95.88 88 LEU A C 1
ATOM 700 O O . LEU A 1 88 ? 7.037 12.541 -12.227 1.00 95.88 88 LEU A O 1
ATOM 704 N N . SER A 1 89 ? 8.068 11.001 -10.937 1.00 94.62 89 SER A N 1
ATOM 705 C CA . SER A 1 89 ? 6.997 10.949 -9.963 1.00 94.62 89 SER A CA 1
ATOM 706 C C . SER A 1 89 ? 6.936 12.240 -9.152 1.00 94.62 89 SER A C 1
ATOM 708 O O . SER A 1 89 ? 7.956 12.770 -8.706 1.00 94.62 89 SER A O 1
ATOM 710 N N . GLN A 1 90 ? 5.717 12.726 -8.927 1.00 93.94 90 GLN A N 1
ATOM 711 C CA . GLN A 1 90 ? 5.452 13.853 -8.031 1.00 93.94 90 GLN A CA 1
ATOM 712 C C . GLN A 1 90 ? 5.567 13.477 -6.545 1.00 93.94 90 GLN A C 1
ATOM 714 O O . GLN A 1 90 ? 5.693 14.364 -5.704 1.00 93.94 90 GLN A O 1
ATOM 719 N N . TYR A 1 91 ? 5.520 12.180 -6.222 1.00 91.44 91 TYR A N 1
ATOM 720 C CA . TYR A 1 91 ? 5.579 11.674 -4.845 1.00 91.44 91 TYR A CA 1
ATOM 721 C C . TYR A 1 91 ? 6.975 11.184 -4.453 1.00 91.44 91 TYR A C 1
ATOM 723 O O . TYR A 1 91 ? 7.358 11.317 -3.297 1.00 91.44 91 TYR A O 1
ATOM 731 N N . ASP A 1 92 ? 7.763 10.693 -5.415 1.00 92.12 92 ASP A N 1
ATOM 732 C CA . ASP A 1 92 ? 9.177 10.369 -5.211 1.00 92.12 92 ASP A CA 1
ATOM 733 C C . ASP A 1 92 ? 10.003 10.796 -6.427 1.00 92.12 92 ASP A C 1
ATOM 735 O O . ASP A 1 92 ? 10.004 10.147 -7.472 1.00 92.12 92 ASP A O 1
ATOM 739 N N . LYS A 1 93 ? 10.775 11.876 -6.273 1.00 92.44 93 LYS A N 1
ATOM 740 C CA . LYS A 1 93 ? 11.654 12.412 -7.327 1.00 92.44 93 LYS A CA 1
ATOM 741 C C . LYS A 1 93 ? 12.720 11.424 -7.816 1.00 92.44 93 LYS A C 1
ATOM 743 O O . LYS A 1 93 ? 13.380 11.710 -8.812 1.00 92.44 93 LYS A O 1
ATOM 748 N N . ASN A 1 94 ? 12.932 10.316 -7.104 1.00 92.38 94 ASN A N 1
ATOM 749 C CA . ASN A 1 94 ? 13.868 9.272 -7.498 1.00 92.38 94 ASN A CA 1
ATOM 750 C C . ASN A 1 94 ? 13.225 8.207 -8.392 1.00 92.38 94 ASN A C 1
ATOM 752 O O . ASN A 1 94 ? 13.928 7.315 -8.848 1.00 92.38 94 ASN A O 1
ATOM 756 N N . VAL A 1 95 ? 11.921 8.284 -8.657 1.00 94.50 95 VAL A N 1
ATOM 757 C CA . VAL A 1 95 ? 11.215 7.351 -9.536 1.00 94.50 95 VAL A CA 1
ATOM 758 C C . VAL A 1 95 ? 10.842 8.069 -10.824 1.00 94.50 95 VAL A C 1
ATOM 760 O O . VAL A 1 95 ? 10.149 9.087 -10.810 1.00 94.50 95 VAL A O 1
ATOM 763 N N . ARG A 1 96 ? 11.287 7.529 -11.958 1.00 95.69 96 ARG A N 1
ATOM 764 C CA . ARG A 1 96 ? 10.923 7.999 -13.295 1.00 95.69 96 ARG A CA 1
ATOM 765 C C . ARG A 1 96 ? 10.319 6.857 -14.095 1.00 95.69 96 ARG A C 1
ATOM 767 O O . ARG A 1 96 ? 10.929 5.804 -14.238 1.00 95.69 96 ARG A O 1
ATOM 774 N N . ILE A 1 97 ? 9.151 7.095 -14.677 1.00 95.88 97 ILE A N 1
ATOM 775 C CA . ILE A 1 97 ? 8.570 6.194 -15.669 1.00 95.88 97 ILE A CA 1
ATOM 776 C C . ILE A 1 97 ? 9.017 6.604 -17.065 1.00 95.88 97 ILE A C 1
ATOM 778 O O . ILE A 1 97 ? 9.011 7.790 -17.403 1.00 95.88 97 ILE A O 1
ATOM 782 N N . VAL A 1 98 ? 9.395 5.620 -17.875 1.00 95.50 98 VAL A N 1
ATOM 783 C CA . VAL A 1 98 ? 9.763 5.795 -19.277 1.00 95.50 98 VAL A CA 1
ATOM 784 C C . VAL A 1 98 ? 8.917 4.857 -20.129 1.00 95.50 98 VAL A C 1
ATOM 786 O O . VAL A 1 98 ? 8.937 3.635 -19.984 1.00 95.50 98 VAL A O 1
ATOM 789 N N . VAL A 1 99 ? 8.155 5.457 -21.035 1.00 95.62 99 VAL A N 1
ATOM 790 C CA . VAL A 1 99 ? 7.346 4.779 -22.040 1.00 95.62 99 VAL A CA 1
ATOM 791 C C . VAL A 1 99 ? 8.068 4.921 -23.377 1.00 95.62 99 VAL A C 1
ATOM 793 O O . VAL A 1 99 ? 8.265 6.050 -23.840 1.00 95.62 99 VAL A O 1
ATOM 796 N N . PRO A 1 100 ? 8.462 3.819 -24.033 1.00 95.62 100 PRO A N 1
ATOM 797 C CA . PRO A 1 100 ? 9.127 3.908 -25.323 1.00 95.62 100 PRO A CA 1
ATOM 798 C C . PRO A 1 100 ? 8.179 4.464 -26.391 1.00 95.62 100 PRO A C 1
ATOM 800 O O . PRO A 1 100 ? 6.953 4.354 -26.290 1.00 95.62 100 PRO A O 1
ATOM 803 N N . LYS A 1 101 ? 8.756 5.005 -27.468 1.00 95.50 101 LYS A N 1
ATOM 804 C CA . LYS A 1 101 ? 7.996 5.379 -28.665 1.00 95.50 101 LYS A CA 1
ATOM 805 C C . LYS A 1 101 ? 7.177 4.191 -29.170 1.00 95.50 101 LYS A C 1
ATOM 807 O O . LYS A 1 101 ? 7.686 3.067 -29.227 1.00 95.50 101 LYS A O 1
ATOM 812 N N . ASP A 1 102 ? 5.918 4.437 -29.524 1.00 94.25 102 ASP A N 1
ATOM 813 C CA . ASP A 1 102 ? 4.945 3.411 -29.924 1.00 94.25 102 ASP A CA 1
ATOM 814 C C . ASP A 1 102 ? 4.680 2.353 -28.832 1.00 94.25 102 ASP A C 1
ATOM 816 O O . ASP A 1 102 ? 4.231 1.241 -29.125 1.00 94.25 102 ASP A O 1
ATOM 820 N N . GLY A 1 103 ? 4.966 2.678 -27.563 1.00 94.25 103 GLY A N 1
ATOM 821 C CA . GLY A 1 103 ? 4.657 1.824 -26.416 1.00 94.25 103 GLY A CA 1
ATOM 822 C C . GLY A 1 103 ? 3.157 1.559 -26.281 1.00 94.25 103 GLY A C 1
ATOM 823 O O . GLY A 1 103 ? 2.766 0.468 -25.872 1.00 94.25 103 GLY A O 1
ATOM 824 N N . PHE A 1 104 ? 2.324 2.504 -26.726 1.00 94.25 104 PHE A N 1
ATOM 825 C CA . PHE A 1 104 ? 0.871 2.375 -26.809 1.00 94.25 104 PHE A CA 1
ATOM 826 C C . PHE A 1 104 ? 0.357 2.753 -28.199 1.00 94.25 104 PHE A C 1
ATOM 828 O O . PHE A 1 104 ? 0.958 3.555 -28.911 1.00 94.25 104 PHE A O 1
ATOM 835 N N . SER A 1 105 ? -0.787 2.183 -28.586 1.00 93.00 105 SER A N 1
ATOM 836 C CA . SER A 1 105 ? -1.441 2.468 -29.872 1.00 93.00 105 SER A CA 1
ATOM 837 C C . SER A 1 105 ? -2.239 3.768 -29.892 1.00 93.00 105 SER A C 1
ATOM 839 O O . SER A 1 105 ? -2.654 4.222 -30.952 1.00 93.00 105 SER A O 1
ATOM 841 N N . LYS A 1 106 ? -2.538 4.302 -28.711 1.00 93.56 106 LYS A N 1
ATOM 842 C CA . LYS A 1 106 ? -3.343 5.497 -28.478 1.00 93.56 106 LYS A CA 1
ATOM 843 C C . LYS A 1 106 ? -2.886 6.152 -27.176 1.00 93.56 106 LYS A C 1
ATOM 845 O O . LYS A 1 106 ? -2.276 5.459 -26.351 1.00 93.56 106 LYS A O 1
ATOM 850 N N . PRO A 1 107 ? -3.189 7.444 -26.967 1.00 94.06 107 PRO A N 1
ATOM 851 C CA . PRO A 1 107 ? -2.991 8.079 -25.674 1.00 94.06 107 PRO A CA 1
ATOM 852 C C . PRO A 1 107 ? -3.586 7.215 -24.558 1.00 94.06 107 PRO A C 1
ATOM 854 O O . PRO A 1 107 ? -4.744 6.801 -24.639 1.00 94.06 107 PRO A O 1
ATOM 857 N N . THR A 1 108 ? -2.765 6.877 -23.568 1.00 94.31 108 THR A N 1
ATOM 858 C CA . THR A 1 108 ? -3.116 5.911 -22.520 1.00 94.31 108 THR A CA 1
ATOM 859 C C . THR A 1 108 ? -2.913 6.544 -21.156 1.00 94.31 108 THR A C 1
ATOM 861 O O . THR A 1 108 ? -1.848 7.093 -20.874 1.00 94.31 108 THR A O 1
ATOM 864 N N . ARG A 1 109 ? -3.934 6.453 -20.301 1.00 94.56 109 ARG A N 1
ATOM 865 C CA . ARG A 1 109 ? -3.825 6.832 -18.892 1.00 94.56 109 ARG A CA 1
ATOM 866 C C . ARG A 1 109 ? -3.058 5.747 -18.142 1.00 94.56 109 ARG A C 1
ATOM 868 O O . ARG A 1 109 ? -3.446 4.575 -18.163 1.00 94.56 109 ARG A O 1
ATOM 875 N N . LEU A 1 110 ? -1.971 6.162 -17.510 1.00 95.50 110 LEU A N 1
ATOM 876 C CA . LEU A 1 110 ? -1.177 5.393 -16.566 1.00 95.50 110 LEU A CA 1
ATOM 877 C C . LEU A 1 110 ? -1.457 5.908 -15.159 1.00 95.50 110 LEU A C 1
ATOM 879 O O . LEU A 1 110 ? -1.627 7.112 -14.962 1.00 95.50 110 LEU A O 1
ATOM 883 N N . ILE A 1 111 ? -1.484 5.002 -14.192 1.00 95.75 111 ILE A N 1
ATOM 884 C CA . ILE A 1 111 ? -1.624 5.328 -12.777 1.00 95.75 111 ILE A CA 1
ATOM 885 C C . ILE A 1 111 ? -0.375 4.810 -12.073 1.00 95.75 111 ILE A C 1
ATOM 887 O O . ILE A 1 111 ? -0.132 3.605 -12.062 1.00 95.75 111 ILE A O 1
ATOM 891 N N . LEU A 1 112 ? 0.421 5.725 -11.522 1.00 96.19 112 LEU A N 1
ATOM 892 C CA . LEU A 1 112 ? 1.646 5.438 -10.780 1.00 96.19 112 LEU A CA 1
ATOM 893 C C . LEU A 1 112 ? 1.402 5.665 -9.285 1.00 96.19 112 LEU A C 1
ATOM 895 O O . LEU A 1 112 ? 1.301 6.807 -8.844 1.00 96.19 112 LEU A O 1
ATOM 899 N N . GLY A 1 113 ? 1.313 4.588 -8.512 1.00 95.44 113 GLY A N 1
ATOM 900 C CA . GLY A 1 113 ? 1.244 4.617 -7.053 1.00 95.44 113 GLY A CA 1
ATOM 901 C C . GLY A 1 113 ? 2.622 4.436 -6.424 1.00 95.44 113 GLY A C 1
ATOM 902 O O . GLY A 1 113 ? 3.390 3.584 -6.871 1.00 95.44 113 GLY A O 1
ATOM 903 N N . ILE A 1 114 ? 2.942 5.207 -5.384 1.00 93.94 114 ILE A N 1
ATOM 904 C CA . ILE A 1 114 ? 4.186 5.046 -4.617 1.00 93.94 114 ILE A CA 1
ATOM 905 C C . ILE A 1 114 ? 3.867 5.019 -3.127 1.00 93.94 114 ILE A C 1
ATOM 907 O O . ILE A 1 114 ? 3.376 6.002 -2.576 1.00 93.94 114 ILE A O 1
ATOM 911 N N . ARG A 1 115 ? 4.197 3.906 -2.464 1.00 92.44 115 ARG A N 1
ATOM 912 C CA . ARG A 1 115 ? 4.095 3.768 -1.009 1.00 92.44 115 ARG A CA 1
ATOM 913 C C . ARG A 1 115 ? 5.480 3.601 -0.397 1.00 92.44 115 ARG A C 1
ATOM 915 O O . ARG A 1 115 ? 6.139 2.586 -0.603 1.00 92.44 115 ARG A O 1
ATOM 922 N N . HIS A 1 116 ? 5.903 4.572 0.404 1.00 90.62 116 HIS A N 1
ATOM 923 C CA . HIS A 1 116 ? 7.089 4.420 1.242 1.00 90.62 116 HIS A CA 1
ATOM 924 C C . HIS A 1 116 ? 6.809 3.446 2.386 1.00 90.62 116 HIS A C 1
ATOM 926 O O . HIS A 1 116 ? 5.784 3.541 3.061 1.00 90.62 116 HIS A O 1
ATOM 932 N N . ILE A 1 117 ? 7.724 2.503 2.591 1.00 88.62 117 ILE A N 1
ATOM 933 C CA . ILE A 1 117 ? 7.608 1.484 3.631 1.00 88.62 117 ILE A CA 1
ATOM 934 C C . ILE A 1 117 ? 8.360 1.976 4.865 1.00 88.62 117 ILE A C 1
ATOM 936 O O . ILE A 1 117 ? 9.521 2.375 4.782 1.00 88.62 117 ILE A O 1
ATOM 940 N N . ARG A 1 118 ? 7.693 1.959 6.021 1.00 85.25 118 ARG A N 1
ATOM 941 C CA . ARG A 1 118 ? 8.292 2.398 7.285 1.00 85.25 118 ARG A CA 1
ATOM 942 C C . ARG A 1 118 ? 9.327 1.387 7.771 1.00 85.25 118 ARG A C 1
ATOM 944 O O . ARG A 1 118 ? 9.103 0.182 7.716 1.00 85.25 118 ARG A O 1
ATOM 951 N N . GLU A 1 119 ? 10.409 1.865 8.373 1.00 86.00 119 GLU A N 1
ATOM 952 C CA . GLU A 1 119 ? 11.429 0.986 8.960 1.00 86.00 119 GLU A CA 1
ATOM 953 C C . GLU A 1 119 ? 10.846 0.067 10.046 1.00 86.00 119 GLU A C 1
ATOM 955 O O . GLU A 1 119 ? 11.178 -1.110 10.116 1.00 86.00 119 GLU A O 1
ATOM 960 N N . SER A 1 120 ? 9.887 0.556 10.838 1.00 83.81 120 SER A N 1
ATOM 961 C CA . SER A 1 120 ? 9.179 -0.258 11.835 1.00 83.81 120 SER A CA 1
ATOM 962 C C . SER A 1 120 ? 8.399 -1.426 11.223 1.00 83.81 120 SER A C 1
ATOM 964 O O . SER A 1 120 ? 8.281 -2.477 11.849 1.00 83.81 120 SER A O 1
ATOM 966 N N . THR A 1 121 ? 7.889 -1.253 10.001 1.00 85.25 121 THR A N 1
ATOM 967 C CA . THR A 1 121 ? 7.191 -2.296 9.234 1.00 85.25 121 THR A CA 1
ATOM 968 C C . THR A 1 121 ? 8.180 -3.384 8.818 1.00 85.25 121 THR A C 1
ATOM 970 O O . THR A 1 121 ? 7.927 -4.565 9.036 1.00 85.25 121 THR A O 1
ATOM 973 N N . ILE A 1 122 ? 9.355 -2.981 8.327 1.00 89.75 122 ILE A N 1
ATOM 974 C CA . ILE A 1 122 ? 10.437 -3.893 7.934 1.00 89.75 122 ILE A CA 1
ATOM 975 C C . ILE A 1 122 ? 10.985 -4.639 9.156 1.00 89.75 122 ILE A C 1
ATOM 977 O O . ILE A 1 122 ? 11.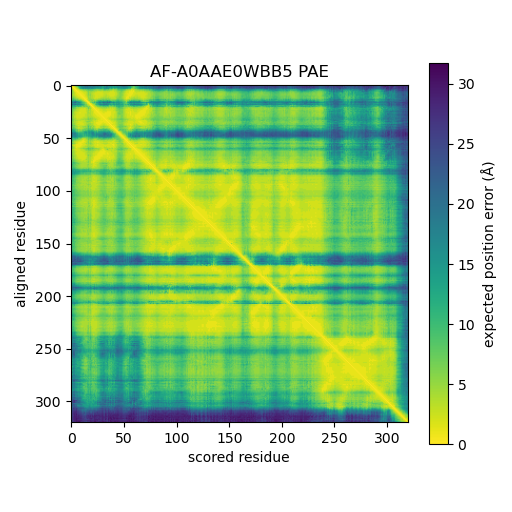065 -5.863 9.142 1.00 89.75 122 ILE A O 1
ATOM 981 N N . ASN A 1 123 ? 11.301 -3.924 10.238 1.00 89.62 123 ASN A N 1
ATOM 982 C CA . ASN A 1 123 ? 11.838 -4.508 11.468 1.00 89.62 123 ASN A CA 1
ATOM 983 C C . ASN A 1 123 ? 10.894 -5.554 12.061 1.00 89.62 123 ASN A C 1
ATOM 985 O O . ASN A 1 123 ? 11.346 -6.610 12.499 1.00 89.62 123 ASN A O 1
ATOM 989 N N . TYR A 1 124 ? 9.586 -5.291 12.043 1.00 86.06 124 TYR A N 1
ATOM 990 C CA . TYR A 1 124 ? 8.611 -6.279 12.481 1.00 86.06 124 TYR A CA 1
ATOM 991 C C . TYR A 1 124 ? 8.607 -7.508 11.565 1.00 86.06 124 TYR A C 1
ATOM 993 O O . TYR A 1 124 ? 8.644 -8.627 12.073 1.00 86.06 124 TYR A O 1
ATOM 1001 N N . ALA A 1 125 ? 8.597 -7.327 10.240 1.00 89.75 125 ALA A N 1
ATOM 1002 C CA . ALA A 1 125 ? 8.631 -8.448 9.300 1.00 89.75 125 ALA A CA 1
ATOM 1003 C C . ALA A 1 125 ? 9.881 -9.326 9.511 1.00 89.75 125 ALA A C 1
ATOM 1005 O O . ALA A 1 125 ? 9.769 -10.538 9.665 1.00 89.75 125 ALA A O 1
ATOM 1006 N N . VAL A 1 126 ? 11.060 -8.711 9.643 1.00 92.50 126 VAL A N 1
ATOM 1007 C CA . VAL A 1 126 ? 12.335 -9.400 9.915 1.00 92.50 126 VAL A CA 1
ATOM 1008 C C . VAL A 1 126 ? 12.310 -10.178 11.237 1.00 92.50 126 VAL A C 1
ATOM 1010 O O . VAL A 1 126 ? 12.896 -11.252 11.325 1.00 92.50 126 VAL A O 1
ATOM 1013 N N . GLN A 1 127 ? 11.650 -9.651 12.273 1.00 90.75 127 GLN A N 1
ATOM 1014 C CA . GLN A 1 127 ? 11.562 -10.301 13.587 1.00 90.75 127 GLN A CA 1
ATOM 1015 C C . GLN A 1 127 ? 10.578 -11.474 13.630 1.00 90.75 127 GLN A C 1
ATOM 1017 O O . GLN A 1 127 ? 10.744 -12.361 14.464 1.00 90.75 127 GLN A O 1
ATOM 1022 N N . ASN A 1 128 ? 9.540 -11.456 12.791 1.00 87.81 128 ASN A N 1
ATOM 1023 C CA . ASN A 1 128 ? 8.416 -12.388 12.901 1.00 87.81 128 ASN A CA 1
ATOM 1024 C C . ASN A 1 128 ? 8.350 -13.418 11.768 1.00 87.81 128 ASN A C 1
ATOM 1026 O O . ASN A 1 128 ? 7.589 -14.376 11.893 1.00 87.81 128 ASN A O 1
ATOM 1030 N N . TYR A 1 129 ? 9.123 -13.247 10.691 1.00 88.88 129 TYR A N 1
ATOM 1031 C CA . TYR A 1 129 ? 9.066 -14.130 9.532 1.00 88.88 129 TYR A CA 1
ATOM 1032 C C . TYR A 1 129 ? 10.448 -14.591 9.074 1.00 88.88 129 TYR A C 1
ATOM 1034 O O . TYR A 1 129 ? 11.330 -13.790 8.748 1.00 88.88 129 TYR A O 1
ATOM 1042 N N . ASP A 1 130 ? 10.611 -15.911 8.992 1.00 94.25 130 ASP A N 1
ATOM 1043 C CA . ASP A 1 130 ? 11.888 -16.544 8.665 1.00 94.25 130 ASP A CA 1
ATOM 1044 C C . ASP A 1 130 ? 12.388 -16.175 7.265 1.00 94.25 130 ASP A C 1
ATOM 1046 O O . ASP A 1 130 ? 13.595 -15.989 7.084 1.00 94.25 130 ASP A O 1
ATOM 1050 N N . ASN A 1 131 ? 11.495 -16.014 6.276 1.00 95.44 131 ASN A N 1
ATOM 1051 C CA . ASN A 1 131 ? 11.924 -15.637 4.926 1.00 95.44 131 ASN A CA 1
ATOM 1052 C C . ASN A 1 131 ? 12.420 -14.180 4.873 1.00 95.44 131 ASN A C 1
ATOM 1054 O O . ASN A 1 131 ? 13.251 -13.847 4.031 1.00 95.44 131 ASN A O 1
ATOM 1058 N N . CYS A 1 132 ? 12.010 -13.328 5.816 1.00 95.56 132 CYS A N 1
ATOM 1059 C CA . CYS A 1 132 ? 12.456 -11.939 5.912 1.00 95.56 132 CYS A CA 1
ATOM 1060 C C . CYS A 1 132 ? 13.776 -11.750 6.684 1.00 95.56 132 CYS A C 1
ATOM 1062 O O . CYS A 1 132 ? 14.326 -10.653 6.666 1.00 95.56 132 CYS A O 1
ATOM 1064 N N . ARG A 1 133 ? 14.348 -12.783 7.323 1.00 95.25 133 ARG A N 1
ATOM 1065 C CA . ARG A 1 133 ? 15.542 -12.662 8.202 1.00 95.25 133 ARG A CA 1
ATOM 1066 C C . ARG A 1 133 ? 16.771 -12.002 7.558 1.00 95.25 133 ARG A C 1
ATOM 1068 O O . ARG A 1 133 ? 17.635 -11.452 8.246 1.00 95.25 133 ARG A O 1
ATOM 1075 N N . ASN A 1 134 ? 16.887 -12.124 6.235 1.00 95.50 134 ASN A N 1
ATOM 1076 C CA . ASN A 1 134 ? 18.009 -11.613 5.453 1.00 95.50 134 ASN A CA 1
ATOM 1077 C C . ASN A 1 134 ? 17.751 -10.210 4.890 1.00 95.50 134 ASN A C 1
ATOM 1079 O O . ASN A 1 134 ? 18.694 -9.591 4.391 1.00 95.50 134 ASN A O 1
ATOM 1083 N N . VAL A 1 135 ? 16.521 -9.700 5.001 1.00 95.44 135 VAL A N 1
ATOM 1084 C CA . VAL A 1 135 ? 16.140 -8.345 4.596 1.00 95.44 135 VAL A CA 1
ATOM 1085 C C . VAL A 1 135 ? 16.732 -7.337 5.579 1.00 95.44 135 VAL A C 1
ATOM 1087 O O . VAL A 1 135 ? 16.685 -7.517 6.794 1.00 95.44 135 VAL A O 1
ATOM 1090 N N . ARG A 1 136 ? 17.320 -6.270 5.041 1.00 93.19 136 ARG A N 1
ATOM 1091 C CA . ARG A 1 136 ? 17.886 -5.145 5.799 1.00 93.19 136 ARG A CA 1
ATOM 1092 C C . ARG A 1 136 ? 17.085 -3.873 5.608 1.00 93.19 136 ARG A C 1
ATOM 1094 O O . ARG A 1 136 ? 16.878 -3.125 6.554 1.00 93.19 136 ARG A O 1
ATOM 1101 N N . SER A 1 137 ? 16.661 -3.632 4.375 1.00 92.81 137 SER A N 1
ATOM 1102 C CA . SER A 1 137 ? 15.901 -2.454 3.997 1.00 92.81 137 SER A CA 1
ATOM 1103 C C . SER A 1 137 ? 14.987 -2.790 2.830 1.00 92.81 137 SER A C 1
ATOM 1105 O O . SER A 1 137 ? 15.225 -3.743 2.086 1.00 92.81 137 SER A O 1
ATOM 1107 N N . VAL A 1 138 ? 13.940 -1.994 2.668 1.00 93.50 138 VAL A N 1
ATOM 1108 C CA . VAL A 1 138 ? 13.015 -2.081 1.545 1.00 93.50 138 VAL A CA 1
ATOM 1109 C C . VAL A 1 138 ? 12.798 -0.660 1.041 1.00 93.50 138 VAL A C 1
ATOM 1111 O O . VAL A 1 138 ? 12.563 0.261 1.825 1.00 93.50 138 VAL A O 1
ATOM 1114 N N . GLY A 1 139 ? 12.942 -0.463 -0.267 1.00 91.81 139 GLY A N 1
ATOM 1115 C CA . GLY A 1 139 ? 12.611 0.795 -0.926 1.00 91.81 139 GLY A CA 1
ATOM 1116 C C . GLY A 1 139 ? 11.097 1.021 -0.994 1.00 91.81 139 GLY A C 1
ATOM 1117 O O . GLY A 1 139 ? 10.326 0.309 -0.357 1.00 91.81 139 GLY A O 1
ATOM 1118 N N . PRO A 1 140 ? 10.630 2.026 -1.747 1.00 92.56 140 PRO A N 1
ATOM 1119 C CA . PRO A 1 140 ? 9.203 2.218 -1.944 1.00 92.56 140 PRO A CA 1
ATOM 1120 C C . PRO A 1 140 ? 8.578 1.031 -2.691 1.00 92.56 140 PRO A C 1
ATOM 1122 O O . PRO A 1 140 ? 9.190 0.436 -3.579 1.00 92.56 140 PRO A O 1
ATOM 1125 N N . LEU A 1 141 ? 7.323 0.733 -2.360 1.00 94.50 141 LEU A N 1
ATOM 1126 C CA . LEU A 1 141 ? 6.457 -0.114 -3.168 1.00 94.50 141 LEU A CA 1
ATOM 1127 C C . LEU A 1 141 ? 5.884 0.738 -4.304 1.00 94.50 141 LEU A C 1
ATOM 1129 O O . LEU A 1 141 ? 5.145 1.696 -4.060 1.00 94.50 141 LEU A O 1
ATOM 1133 N N . ILE A 1 142 ? 6.227 0.398 -5.540 1.00 95.69 142 ILE A N 1
ATOM 1134 C CA . ILE A 1 142 ? 5.802 1.123 -6.737 1.00 95.69 142 ILE A CA 1
ATOM 1135 C C . ILE A 1 142 ? 4.724 0.299 -7.431 1.00 95.69 142 ILE A C 1
ATOM 1137 O O . ILE A 1 142 ? 4.943 -0.858 -7.773 1.00 95.69 142 ILE A O 1
ATOM 1141 N N . THR A 1 143 ? 3.556 0.890 -7.654 1.00 95.94 143 THR A N 1
ATOM 1142 C CA . THR A 1 143 ? 2.448 0.263 -8.382 1.00 95.94 143 THR A CA 1
ATOM 1143 C C . THR A 1 143 ? 2.205 1.009 -9.680 1.00 95.94 143 THR A C 1
ATOM 1145 O O . THR A 1 143 ? 2.184 2.236 -9.694 1.00 95.94 143 THR A O 1
ATOM 1148 N N . ILE A 1 144 ? 2.015 0.287 -10.779 1.00 96.00 144 ILE A N 1
ATOM 1149 C CA . ILE A 1 144 ? 1.772 0.882 -12.093 1.00 96.00 144 ILE A CA 1
ATOM 1150 C C . ILE A 1 144 ? 0.636 0.141 -12.751 1.00 96.00 144 ILE A C 1
ATOM 1152 O O . ILE A 1 144 ? 0.724 -1.066 -12.947 1.00 96.00 144 ILE A O 1
ATOM 1156 N N . SER A 1 145 ? -0.403 0.858 -13.147 1.00 95.31 145 SER A N 1
ATOM 1157 C CA . SER A 1 145 ? -1.466 0.304 -13.976 1.00 95.31 145 SER A CA 1
ATOM 1158 C C . SER A 1 145 ? -1.679 1.156 -15.220 1.00 95.31 145 SER A C 1
ATOM 1160 O O . SER A 1 145 ? -1.326 2.337 -15.271 1.00 95.31 145 SER A O 1
ATOM 1162 N N . CYS A 1 146 ? -2.231 0.538 -16.258 1.00 93.50 146 CYS A N 1
ATOM 1163 C CA . CYS A 1 146 ? -2.563 1.204 -17.507 1.00 93.50 146 CYS A CA 1
ATOM 1164 C C . CYS A 1 146 ? -3.981 0.863 -17.941 1.00 93.50 146 CYS A C 1
ATOM 1166 O O . CYS A 1 146 ? -4.444 -0.262 -17.768 1.00 93.50 146 CYS A O 1
ATOM 1168 N N . GLN A 1 147 ? -4.639 1.817 -18.595 1.00 90.44 147 GLN A N 1
ATOM 1169 C CA . GLN A 1 147 ? -5.946 1.578 -19.203 1.00 90.44 147 GLN A CA 1
ATOM 1170 C C . GLN A 1 147 ? -5.883 0.590 -20.382 1.00 90.44 147 GLN A C 1
ATOM 1172 O O . GLN A 1 147 ? -6.844 -0.130 -20.639 1.00 90.44 147 GLN A O 1
ATOM 1177 N N . TYR A 1 148 ? -4.770 0.571 -21.120 1.00 90.50 148 TYR A N 1
ATOM 1178 C CA . TYR A 1 148 ? -4.601 -0.252 -22.315 1.00 90.50 148 TYR A CA 1
ATOM 1179 C C . TYR A 1 148 ? -3.286 -1.006 -22.273 1.00 90.50 148 TYR A C 1
ATOM 1181 O O . TYR A 1 148 ? -2.273 -0.446 -21.868 1.00 90.50 148 TYR A O 1
ATOM 1189 N N . GLN A 1 149 ? -3.298 -2.239 -22.775 1.00 92.25 149 GLN A N 1
ATOM 1190 C CA . GLN A 1 149 ? -2.104 -3.066 -22.850 1.00 92.25 149 GLN A CA 1
ATOM 1191 C C . GLN A 1 149 ? -0.989 -2.387 -23.664 1.00 92.25 149 GLN A C 1
ATOM 1193 O O . GLN A 1 149 ? -1.218 -1.927 -24.789 1.00 92.25 149 GLN A O 1
ATOM 1198 N N . SER A 1 150 ? 0.235 -2.378 -23.130 1.00 93.06 150 SER A N 1
ATOM 1199 C CA . SER A 1 150 ? 1.395 -1.863 -23.856 1.00 93.06 150 SER A CA 1
ATOM 1200 C C . SER A 1 150 ? 1.868 -2.839 -24.943 1.00 93.06 150 SER A C 1
ATOM 1202 O O . SER A 1 150 ? 1.804 -4.066 -24.822 1.00 93.06 150 SER A O 1
ATOM 1204 N N . ARG A 1 151 ? 2.363 -2.277 -26.048 1.00 94.00 151 ARG A N 1
ATOM 1205 C CA . ARG A 1 151 ? 2.951 -3.013 -27.180 1.00 94.00 151 ARG A CA 1
ATOM 1206 C C . ARG A 1 151 ? 4.429 -3.331 -26.966 1.00 94.00 151 ARG A C 1
ATOM 1208 O O . ARG A 1 151 ? 4.948 -4.281 -27.551 1.00 94.00 151 ARG A O 1
ATOM 1215 N N . LYS A 1 152 ? 5.097 -2.525 -26.144 1.00 94.31 152 LYS A N 1
ATOM 1216 C CA . LYS A 1 152 ? 6.517 -2.628 -25.799 1.00 94.31 152 LYS A CA 1
ATOM 1217 C C . LYS A 1 152 ? 6.680 -2.611 -24.284 1.00 94.31 152 LYS A C 1
ATOM 1219 O O . LYS A 1 152 ? 5.766 -2.188 -23.570 1.00 94.31 152 LYS A O 1
ATOM 1224 N N . ASP A 1 153 ? 7.834 -3.065 -23.828 1.00 94.44 153 ASP A N 1
ATOM 1225 C CA . ASP A 1 153 ? 8.186 -3.039 -22.415 1.00 94.44 153 ASP A CA 1
ATOM 1226 C C . ASP A 1 153 ? 8.297 -1.593 -21.938 1.00 94.44 153 ASP A C 1
ATOM 1228 O O . ASP A 1 153 ? 8.742 -0.708 -22.675 1.00 94.44 153 ASP A O 1
ATOM 1232 N N . LEU A 1 154 ? 7.828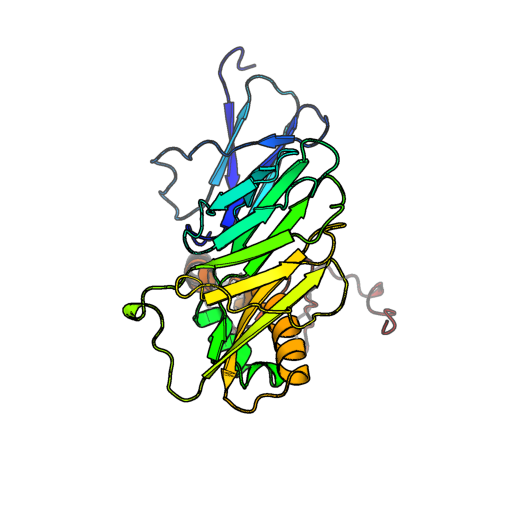 -1.352 -20.723 1.00 93.62 154 LEU A N 1
ATOM 1233 C CA . LEU A 1 154 ? 7.984 -0.065 -20.060 1.00 93.62 154 LEU A CA 1
ATOM 1234 C C . LEU A 1 154 ? 9.237 -0.110 -19.201 1.00 93.62 154 LEU A C 1
ATOM 1236 O O . LEU A 1 154 ? 9.675 -1.187 -18.805 1.00 93.62 154 LEU A O 1
ATOM 1240 N N . THR A 1 155 ? 9.780 1.051 -18.868 1.00 94.56 155 THR A N 1
ATOM 1241 C CA . THR A 1 155 ? 10.943 1.123 -17.991 1.00 94.56 155 THR A CA 1
ATOM 1242 C C . THR A 1 155 ? 10.637 1.968 -16.767 1.00 94.56 155 THR A C 1
ATOM 1244 O O . THR A 1 155 ? 10.026 3.036 -16.870 1.00 94.56 155 THR A O 1
ATOM 1247 N N . ILE A 1 156 ? 11.080 1.488 -15.607 1.00 94.50 156 ILE A N 1
ATOM 1248 C CA . ILE A 1 156 ? 11.146 2.267 -14.375 1.00 94.50 156 ILE A CA 1
ATOM 1249 C C . ILE A 1 156 ? 12.596 2.539 -14.045 1.00 94.50 156 ILE A C 1
ATOM 1251 O O . ILE A 1 156 ? 13.366 1.635 -13.734 1.00 94.50 156 ILE A O 1
ATOM 1255 N N . ASP A 1 157 ? 12.945 3.813 -14.125 1.00 93.81 157 ASP A N 1
ATOM 1256 C CA . ASP A 1 157 ? 14.252 4.305 -13.753 1.00 93.81 157 ASP A CA 1
ATOM 1257 C C . ASP A 1 157 ? 14.217 4.763 -12.300 1.00 93.81 157 ASP A C 1
ATOM 1259 O O . ASP A 1 157 ? 13.449 5.651 -11.918 1.00 93.81 157 ASP A O 1
ATOM 1263 N N . LEU A 1 158 ? 15.095 4.166 -11.507 1.00 90.50 158 LEU A N 1
ATOM 1264 C CA . LEU A 1 158 ? 15.380 4.563 -10.143 1.00 90.50 158 LEU A CA 1
ATOM 1265 C C . LEU A 1 158 ? 16.628 5.440 -10.173 1.00 90.50 158 LEU A C 1
ATOM 1267 O O . LEU A 1 158 ? 17.711 4.999 -10.558 1.00 90.50 158 LEU A O 1
ATOM 1271 N N . ILE A 1 159 ? 16.471 6.713 -9.834 1.00 89.56 159 ILE A N 1
ATOM 1272 C CA . ILE A 1 159 ? 17.535 7.717 -9.860 1.00 89.56 159 ILE A CA 1
ATOM 1273 C C . ILE A 1 159 ? 18.339 7.617 -8.566 1.00 89.56 159 ILE A C 1
ATOM 1275 O O . ILE A 1 159 ? 17.764 7.468 -7.487 1.00 89.56 159 ILE A O 1
ATOM 1279 N N . LYS A 1 160 ? 19.669 7.754 -8.680 1.00 81.50 160 LYS A N 1
ATOM 1280 C CA . LYS A 1 160 ? 20.590 7.726 -7.539 1.00 81.50 160 LYS A CA 1
ATOM 1281 C C . LYS A 1 160 ? 20.133 8.631 -6.406 1.00 81.50 160 LYS A C 1
ATOM 1283 O O . LYS A 1 160 ? 20.155 9.858 -6.532 1.00 81.50 160 LYS A O 1
ATOM 1288 N N . ARG A 1 161 ? 19.809 8.020 -5.264 1.00 79.19 161 ARG A N 1
ATOM 1289 C CA . ARG A 1 161 ? 19.666 8.754 -4.000 1.00 79.19 161 ARG A CA 1
ATOM 1290 C C . ARG A 1 161 ? 21.032 9.310 -3.600 1.00 79.19 161 ARG A C 1
ATOM 1292 O O . ARG A 1 161 ? 22.066 8.689 -3.862 1.00 79.19 161 ARG A O 1
ATOM 1299 N N . LYS A 1 162 ? 21.068 10.491 -2.975 1.00 72.38 162 LYS A N 1
ATOM 1300 C CA . LYS A 1 162 ? 22.332 11.021 -2.442 1.00 72.38 162 LYS A CA 1
ATOM 1301 C C . LYS A 1 162 ? 22.890 9.997 -1.449 1.00 72.38 162 LYS A C 1
ATOM 1303 O O . LYS A 1 162 ? 22.140 9.470 -0.637 1.00 72.38 162 LYS A O 1
ATOM 1308 N N . GLN A 1 163 ? 24.194 9.712 -1.509 1.00 54.41 163 GLN A N 1
ATOM 1309 C CA . GLN A 1 163 ? 24.844 8.714 -0.641 1.00 54.41 163 GLN A CA 1
ATOM 1310 C C . GLN A 1 163 ? 24.611 8.966 0.860 1.00 54.41 163 GLN A C 1
ATOM 1312 O O . GLN A 1 163 ? 24.634 8.022 1.639 1.00 54.41 163 GLN A O 1
ATOM 1317 N N . SER A 1 164 ? 24.322 10.207 1.268 1.00 50.00 164 SER A N 1
ATOM 1318 C CA . SER A 1 164 ? 23.909 10.542 2.638 1.00 50.00 164 SER A CA 1
ATOM 1319 C C . SER A 1 164 ? 22.645 9.811 3.102 1.00 50.00 164 SER A C 1
ATOM 1321 O O . SER A 1 164 ? 22.493 9.561 4.293 1.00 50.00 164 SER A O 1
ATOM 1323 N N . ASP A 1 165 ? 21.761 9.458 2.169 1.00 58.41 165 ASP A N 1
ATOM 1324 C CA . ASP A 1 165 ? 20.431 8.909 2.447 1.00 58.41 165 ASP A CA 1
ATOM 1325 C C . ASP A 1 165 ? 20.443 7.372 2.421 1.00 58.41 165 ASP A C 1
ATOM 1327 O O . ASP A 1 165 ? 19.527 6.722 2.922 1.00 58.41 165 ASP A O 1
ATOM 1331 N N . ARG A 1 166 ? 21.500 6.774 1.857 1.00 58.72 166 ARG A N 1
ATOM 1332 C CA . ARG A 1 166 ? 21.753 5.333 1.867 1.00 58.72 166 ARG A CA 1
ATOM 1333 C C . ARG A 1 166 ? 23.066 5.077 2.591 1.00 58.72 166 ARG A C 1
ATOM 1335 O O . ARG A 1 166 ? 24.125 5.040 1.970 1.00 58.72 166 ARG A O 1
ATOM 1342 N N . LYS A 1 167 ? 22.994 4.817 3.898 1.00 56.78 167 LYS A N 1
ATOM 1343 C CA . LYS A 1 167 ? 24.067 4.091 4.589 1.00 56.78 167 LYS A CA 1
ATOM 1344 C C . LYS A 1 167 ? 24.072 2.658 4.056 1.00 56.78 167 LYS A C 1
ATOM 1346 O O . LYS A 1 167 ? 23.546 1.763 4.708 1.00 56.78 167 LYS A O 1
ATOM 1351 N N . MET A 1 168 ? 24.611 2.448 2.852 1.00 53.75 168 MET A N 1
ATOM 1352 C CA . MET A 1 168 ? 24.955 1.100 2.420 1.00 53.75 168 MET A CA 1
ATOM 1353 C C . MET A 1 168 ? 25.918 0.565 3.465 1.00 53.75 168 MET A C 1
ATOM 1355 O O . MET A 1 168 ? 27.009 1.089 3.666 1.00 53.75 168 MET A O 1
ATOM 1359 N N . THR A 1 169 ? 25.453 -0.439 4.185 1.00 59.22 169 THR A N 1
ATOM 1360 C CA . THR A 1 169 ? 26.336 -1.239 5.016 1.00 59.22 169 THR A CA 1
ATOM 1361 C C . THR A 1 169 ? 27.170 -2.079 4.051 1.00 59.22 169 THR A C 1
ATOM 1363 O O . THR A 1 169 ? 26.614 -2.613 3.092 1.00 59.22 169 THR A O 1
ATOM 1366 N N . ASP A 1 170 ? 28.477 -2.230 4.284 1.00 63.47 170 ASP A N 1
ATOM 1367 C CA . ASP A 1 170 ? 29.424 -2.931 3.384 1.00 63.47 170 ASP A CA 1
ATOM 1368 C C . ASP A 1 170 ? 29.072 -4.413 3.089 1.00 63.47 170 ASP A C 1
ATOM 1370 O O . ASP A 1 170 ? 29.823 -5.139 2.448 1.00 63.47 170 ASP A O 1
ATOM 1374 N N . SER A 1 171 ? 27.923 -4.899 3.562 1.00 77.56 171 SER A N 1
ATOM 1375 C CA . SER A 1 171 ? 27.464 -6.285 3.473 1.00 77.56 171 SER A CA 1
ATOM 1376 C C . SER A 1 171 ? 26.050 -6.460 2.884 1.00 77.56 171 SER A C 1
ATOM 1378 O O . SER A 1 171 ? 25.475 -7.544 3.021 1.00 77.56 171 SER A O 1
ATOM 1380 N N . GLY A 1 172 ? 25.474 -5.431 2.248 1.00 86.12 172 GLY A N 1
ATOM 1381 C CA . GLY A 1 172 ? 24.152 -5.480 1.601 1.00 86.12 172 GLY A CA 1
ATOM 1382 C C . GLY A 1 172 ? 24.202 -5.545 0.066 1.00 86.12 172 GLY A C 1
ATOM 1383 O O . GLY A 1 172 ? 25.106 -4.993 -0.559 1.00 86.12 172 GLY A O 1
ATOM 1384 N N . LYS A 1 173 ? 23.210 -6.198 -0.556 1.00 90.62 173 LYS A N 1
ATOM 1385 C CA . LYS A 1 173 ? 22.944 -6.164 -2.005 1.00 90.62 173 LYS A CA 1
ATOM 1386 C C . LYS A 1 173 ? 21.476 -5.812 -2.253 1.00 90.62 173 LYS A C 1
ATOM 1388 O O . LYS A 1 173 ? 20.593 -6.378 -1.613 1.00 90.62 173 LYS A O 1
ATOM 1393 N N . TRP A 1 174 ? 21.229 -4.913 -3.205 1.00 90.88 174 TRP A N 1
ATOM 1394 C CA . TRP A 1 174 ? 19.883 -4.567 -3.662 1.00 90.88 174 TRP A CA 1
ATOM 1395 C C . TRP A 1 174 ? 19.379 -5.557 -4.711 1.00 90.88 174 TRP A C 1
ATOM 1397 O O . TRP A 1 174 ? 20.097 -5.923 -5.644 1.00 90.88 174 TRP A O 1
ATOM 1407 N N . PHE A 1 175 ? 18.125 -5.957 -4.550 1.00 94.50 175 PHE A N 1
ATOM 1408 C CA . PHE A 1 175 ? 17.357 -6.782 -5.464 1.00 94.50 175 PHE A CA 1
ATOM 1409 C C . PHE A 1 175 ? 16.096 -6.023 -5.865 1.00 94.50 175 PHE A C 1
ATOM 1411 O O . PHE A 1 175 ? 15.486 -5.336 -5.047 1.00 94.50 175 PHE A O 1
ATOM 1418 N N . TYR A 1 176 ? 15.695 -6.171 -7.120 1.00 95.44 176 TYR A N 1
ATOM 1419 C CA . TYR A 1 176 ? 14.486 -5.560 -7.655 1.00 95.44 176 TYR A CA 1
ATOM 1420 C C . TYR A 1 176 ? 13.541 -6.680 -8.032 1.00 95.44 176 TYR A C 1
ATOM 1422 O O . TYR A 1 176 ? 13.882 -7.518 -8.864 1.00 95.44 176 TYR A O 1
ATOM 1430 N N . VAL A 1 177 ? 12.384 -6.726 -7.387 1.00 96.88 177 VAL A N 1
ATOM 1431 C CA . VAL A 1 177 ? 11.390 -7.777 -7.593 1.00 96.88 177 VAL A CA 1
ATOM 1432 C C . VAL A 1 177 ? 10.082 -7.161 -8.029 1.00 96.88 177 VAL A C 1
ATOM 1434 O O . VAL A 1 177 ? 9.697 -6.100 -7.545 1.00 96.88 177 VAL A O 1
ATOM 1437 N N . PHE A 1 178 ? 9.384 -7.826 -8.937 1.00 96.25 178 PHE A N 1
ATOM 1438 C CA . PHE A 1 178 ? 8.086 -7.371 -9.400 1.00 96.25 178 PHE A CA 1
ATOM 1439 C C . PHE A 1 178 ? 7.110 -8.530 -9.564 1.00 96.25 178 PHE A C 1
ATOM 1441 O O . PHE A 1 178 ? 7.512 -9.684 -9.721 1.00 96.25 178 PHE A O 1
ATOM 1448 N N . LYS A 1 179 ? 5.820 -8.206 -9.569 1.00 95.31 179 LYS A N 1
ATOM 1449 C CA . LYS A 1 179 ? 4.754 -9.105 -10.010 1.00 95.31 179 LYS A CA 1
ATOM 1450 C C . LYS A 1 179 ? 3.699 -8.363 -10.817 1.00 95.31 179 LYS A C 1
ATOM 1452 O O . LYS A 1 179 ? 3.527 -7.155 -10.652 1.00 95.31 179 LYS A O 1
ATOM 1457 N N . ALA A 1 180 ? 2.994 -9.092 -11.676 1.00 93.56 180 ALA A N 1
ATOM 1458 C CA . ALA A 1 180 ? 1.855 -8.590 -12.435 1.00 93.56 180 ALA A CA 1
ATOM 1459 C C . ALA A 1 180 ? 0.567 -9.206 -11.872 1.00 93.56 180 ALA A C 1
ATOM 1461 O O . ALA A 1 180 ? 0.398 -10.419 -11.922 1.00 93.56 180 ALA A O 1
ATOM 1462 N N .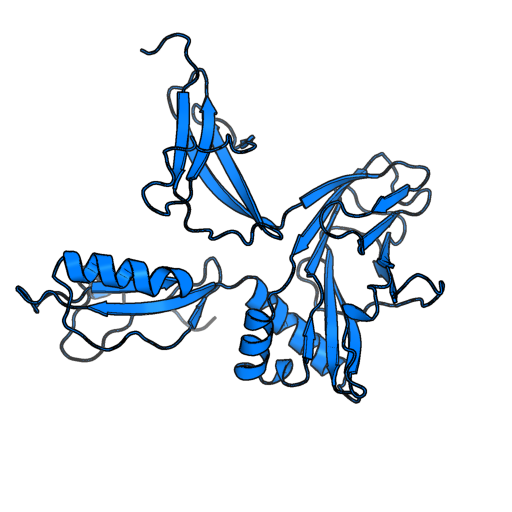 ASN A 1 181 ? -0.347 -8.390 -11.346 1.00 88.12 181 ASN A N 1
ATOM 1463 C CA . ASN A 1 181 ? -1.574 -8.849 -10.680 1.00 88.12 181 ASN A CA 1
ATOM 1464 C C . ASN A 1 181 ? -1.314 -9.970 -9.638 1.00 88.12 181 ASN A C 1
ATOM 1466 O O . ASN A 1 181 ? -0.584 -9.767 -8.667 1.00 88.12 181 ASN A O 1
ATOM 1470 N N . GLU A 1 182 ? -1.926 -11.139 -9.852 1.00 88.06 182 GLU A N 1
ATOM 1471 C CA . GLU A 1 182 ? -1.862 -12.347 -9.021 1.00 88.06 182 GLU A CA 1
ATOM 1472 C C . GLU A 1 182 ? -0.729 -13.301 -9.439 1.00 88.06 182 GLU A C 1
ATOM 1474 O O . GLU A 1 182 ? -0.622 -14.407 -8.913 1.00 88.06 182 GLU A O 1
ATOM 1479 N N . GLU A 1 183 ? 0.127 -12.907 -10.387 1.00 93.75 183 GLU A N 1
ATOM 1480 C CA . GLU A 1 183 ? 1.286 -13.719 -10.752 1.00 93.75 183 GLU A CA 1
ATOM 1481 C C . GLU A 1 183 ? 2.319 -13.781 -9.608 1.00 93.75 183 GLU A C 1
ATOM 1483 O O . GLU A 1 183 ? 2.429 -12.841 -8.813 1.00 93.75 183 GLU A O 1
ATOM 1488 N N . PRO A 1 184 ? 3.129 -14.856 -9.535 1.00 95.75 184 PRO A N 1
ATOM 1489 C CA . PRO A 1 184 ? 4.230 -14.941 -8.582 1.00 95.75 184 PRO A CA 1
ATOM 1490 C C . PRO A 1 184 ? 5.263 -13.827 -8.778 1.00 95.75 184 PRO A C 1
ATOM 1492 O O . PRO A 1 184 ? 5.495 -13.367 -9.901 1.00 95.75 184 PRO A O 1
ATOM 1495 N N . TRP A 1 185 ? 5.944 -13.457 -7.691 1.00 96.94 185 TRP A N 1
ATOM 1496 C CA . TRP A 1 185 ? 7.084 -12.542 -7.740 1.00 96.94 185 TRP A CA 1
ATOM 1497 C C . TRP A 1 185 ? 8.209 -13.082 -8.612 1.00 96.94 185 TRP A C 1
ATOM 1499 O O . TRP A 1 185 ? 8.517 -14.275 -8.612 1.00 96.94 185 TRP A O 1
ATOM 1509 N N . ARG A 1 186 ? 8.863 -12.167 -9.324 1.00 96.50 186 ARG A N 1
ATOM 1510 C CA . ARG A 1 186 ? 10.029 -12.436 -10.161 1.00 96.50 186 ARG A CA 1
ATOM 1511 C C . ARG A 1 186 ? 11.080 -11.372 -9.928 1.00 96.50 186 ARG A C 1
ATOM 1513 O O . ARG A 1 186 ? 10.765 -10.250 -9.536 1.00 96.50 186 ARG A O 1
ATOM 1520 N N . LEU A 1 187 ? 12.331 -11.721 -10.195 1.00 95.81 187 LEU A N 1
ATOM 1521 C CA . LEU A 1 187 ? 13.402 -10.737 -10.225 1.00 95.81 187 LEU A CA 1
ATOM 1522 C C . LEU A 1 187 ? 13.349 -9.954 -11.527 1.00 95.81 187 LEU A C 1
ATOM 1524 O O . LEU A 1 187 ? 13.068 -10.502 -12.590 1.00 95.81 187 LEU A O 1
ATOM 1528 N N . ALA A 1 188 ? 13.579 -8.658 -11.401 1.00 93.06 188 ALA A N 1
ATOM 1529 C CA . ALA A 1 188 ? 13.575 -7.738 -12.510 1.00 93.06 188 ALA A CA 1
ATOM 1530 C C . ALA A 1 188 ? 14.933 -7.744 -13.206 1.00 93.06 188 ALA A C 1
ATOM 1532 O O . ALA A 1 188 ? 15.979 -7.716 -12.552 1.00 93.06 188 ALA A O 1
ATOM 1533 N N . ASP A 1 189 ? 14.901 -7.726 -14.535 1.00 87.38 189 ASP A N 1
ATOM 1534 C CA . ASP A 1 189 ? 16.094 -7.488 -15.329 1.00 87.38 189 ASP A CA 1
ATOM 1535 C C . ASP A 1 189 ? 16.499 -6.024 -15.164 1.00 87.38 189 ASP A C 1
ATOM 1537 O O . ASP A 1 189 ? 15.757 -5.102 -15.528 1.00 87.38 189 ASP A O 1
ATOM 1541 N N . THR A 1 190 ? 17.673 -5.812 -14.575 1.00 85.56 190 THR A N 1
ATOM 1542 C CA . THR A 1 190 ? 18.214 -4.476 -14.339 1.00 85.56 190 THR A CA 1
ATOM 1543 C C . THR A 1 190 ? 19.355 -4.171 -15.281 1.00 85.56 190 THR A C 1
ATOM 1545 O O . THR A 1 190 ? 20.362 -4.879 -15.309 1.00 85.56 190 THR A O 1
ATOM 1548 N N . GLU A 1 191 ? 19.237 -3.055 -15.986 1.00 81.00 191 GLU A N 1
ATOM 1549 C CA . GLU A 1 191 ? 20.322 -2.495 -16.776 1.00 81.00 191 GLU A CA 1
ATOM 1550 C C . GLU A 1 191 ? 20.977 -1.342 -16.003 1.00 81.00 191 GLU A C 1
ATOM 1552 O O . GLU A 1 191 ? 20.318 -0.387 -15.587 1.00 81.00 191 GLU A O 1
ATOM 1557 N N . HIS A 1 192 ? 22.295 -1.418 -15.813 1.00 70.31 192 HIS A N 1
ATOM 1558 C CA . HIS A 1 192 ? 23.099 -0.332 -15.245 1.00 70.31 192 HIS A CA 1
ATOM 1559 C C . HIS A 1 192 ? 23.750 0.468 -16.378 1.00 70.31 192 HIS A C 1
ATOM 1561 O O . HIS A 1 192 ? 24.959 0.410 -16.591 1.00 70.31 192 HIS A O 1
ATOM 1567 N N . THR A 1 193 ? 22.933 1.166 -17.164 1.00 57.50 193 THR A N 1
ATOM 1568 C CA . THR A 1 193 ? 23.380 1.856 -18.388 1.00 57.50 193 THR A CA 1
ATOM 1569 C C . THR A 1 193 ? 23.848 3.293 -18.151 1.00 57.50 193 THR A C 1
ATOM 1571 O O . THR A 1 193 ? 24.626 3.810 -18.950 1.00 57.50 193 THR A O 1
ATOM 1574 N N . ASP A 1 194 ? 23.440 3.937 -17.052 1.00 70.12 194 ASP A N 1
ATOM 1575 C CA . ASP A 1 194 ? 23.762 5.340 -16.753 1.00 70.12 194 ASP A CA 1
ATOM 1576 C C . ASP A 1 194 ? 24.356 5.500 -15.345 1.00 70.12 194 ASP A C 1
ATOM 1578 O O . ASP A 1 194 ? 23.815 5.016 -14.352 1.00 70.12 194 ASP A O 1
ATOM 1582 N N . LYS A 1 195 ? 25.451 6.267 -15.236 1.00 73.56 195 LYS A N 1
ATOM 1583 C CA . LYS A 1 195 ? 26.082 6.630 -13.959 1.00 73.56 195 LYS A CA 1
ATOM 1584 C C . LYS A 1 195 ? 25.144 7.396 -13.019 1.00 73.56 195 LYS A C 1
ATOM 1586 O O . LYS A 1 195 ? 25.445 7.433 -11.825 1.00 73.56 195 LYS A O 1
ATOM 1591 N N . LYS A 1 196 ? 24.064 8.009 -13.519 1.00 79.94 196 LYS A N 1
ATOM 1592 C CA . LYS A 1 196 ? 23.060 8.752 -12.731 1.00 79.94 196 LYS A CA 1
ATOM 1593 C C . LYS A 1 196 ? 21.906 7.890 -12.208 1.00 79.94 196 LYS A C 1
ATOM 1595 O O . LYS A 1 196 ? 21.178 8.347 -11.327 1.00 79.94 196 LYS A O 1
ATOM 1600 N N . LEU A 1 197 ? 21.735 6.679 -12.730 1.00 79.50 197 LEU A N 1
ATOM 1601 C CA . LEU A 1 197 ? 20.678 5.763 -12.311 1.00 79.50 197 LEU A CA 1
ATOM 1602 C C . LEU A 1 197 ? 21.221 4.752 -11.299 1.00 79.50 197 LEU A C 1
ATOM 1604 O O . LEU A 1 197 ? 22.365 4.309 -11.394 1.00 79.50 197 LEU A O 1
ATOM 1608 N N . ASP A 1 198 ? 20.393 4.412 -10.317 1.00 81.06 198 ASP A N 1
ATOM 1609 C CA . ASP A 1 198 ? 20.598 3.248 -9.457 1.00 81.06 198 ASP A CA 1
ATOM 1610 C C . ASP A 1 198 ? 20.247 1.972 -10.222 1.00 81.06 198 ASP A C 1
ATOM 1612 O O . ASP A 1 198 ? 21.036 1.028 -10.262 1.00 81.06 198 ASP A O 1
ATOM 1616 N N . ALA A 1 199 ? 19.088 1.969 -10.880 1.00 86.88 199 ALA A N 1
ATOM 1617 C CA . ALA A 1 199 ? 18.646 0.878 -11.734 1.00 86.88 199 ALA A CA 1
ATOM 1618 C C . ALA A 1 199 ? 17.686 1.379 -12.812 1.00 86.88 199 ALA A C 1
ATOM 1620 O O . ALA A 1 199 ? 16.930 2.325 -12.598 1.00 86.88 199 ALA A O 1
ATOM 1621 N N . SER A 1 200 ? 17.709 0.708 -13.959 1.00 91.81 200 SER A N 1
ATOM 1622 C CA . SER A 1 200 ? 16.696 0.823 -15.001 1.00 91.81 200 SER A CA 1
ATOM 1623 C C . SER A 1 200 ? 16.029 -0.538 -15.150 1.00 91.81 200 SER A C 1
ATOM 1625 O O . SER A 1 200 ? 16.691 -1.527 -15.474 1.00 91.81 200 SER A O 1
ATOM 1627 N N . ILE A 1 201 ? 14.742 -0.605 -14.818 1.00 92.88 201 ILE A N 1
ATOM 1628 C CA . ILE A 1 201 ? 13.995 -1.852 -14.667 1.00 92.88 201 ILE A CA 1
ATOM 1629 C C . ILE A 1 201 ? 13.018 -1.984 -15.822 1.00 92.88 201 ILE A C 1
ATOM 1631 O O . ILE A 1 201 ? 12.105 -1.167 -15.954 1.00 92.88 201 ILE A O 1
ATOM 1635 N N . LYS A 1 202 ? 13.183 -3.024 -16.640 1.00 92.62 202 LYS A N 1
ATOM 1636 C CA . LYS A 1 202 ? 12.247 -3.328 -17.726 1.00 92.62 202 LYS A CA 1
ATOM 1637 C C . LYS A 1 202 ? 11.053 -4.105 -17.186 1.00 92.62 202 LYS A C 1
ATOM 1639 O O . LYS A 1 202 ? 11.199 -5.179 -16.612 1.00 92.62 202 LYS A O 1
ATOM 1644 N N . LEU A 1 203 ? 9.864 -3.556 -17.393 1.00 90.44 203 LEU A N 1
ATOM 1645 C CA . LEU A 1 203 ? 8.589 -4.196 -17.110 1.00 90.44 203 LEU A CA 1
ATOM 1646 C C . LEU A 1 203 ? 8.053 -4.789 -18.417 1.00 90.44 203 LEU A C 1
ATOM 1648 O O . LEU A 1 203 ? 7.716 -4.017 -19.328 1.00 90.44 203 LEU A O 1
ATOM 1652 N N . PRO A 1 204 ? 7.968 -6.130 -18.528 1.00 90.31 204 PRO A N 1
ATOM 1653 C CA . PRO A 1 204 ? 7.412 -6.787 -19.701 1.00 90.31 204 PRO A CA 1
ATOM 1654 C C . PRO A 1 204 ? 6.033 -6.226 -20.033 1.00 90.31 204 PRO A C 1
ATOM 1656 O O . PRO A 1 204 ? 5.276 -5.916 -19.117 1.00 90.31 204 PRO A O 1
ATOM 1659 N N . ARG A 1 205 ? 5.712 -6.095 -21.328 1.00 88.75 205 ARG A N 1
ATOM 1660 C CA . ARG A 1 205 ? 4.423 -5.601 -21.867 1.00 88.75 205 ARG A CA 1
ATOM 1661 C C . ARG A 1 205 ? 3.303 -5.514 -20.819 1.00 88.75 205 ARG A C 1
ATOM 1663 O O . ARG A 1 205 ? 2.700 -6.525 -20.445 1.00 88.75 205 ARG A O 1
ATOM 1670 N N . LEU A 1 206 ? 3.036 -4.296 -20.358 1.00 81.50 206 LEU A N 1
ATOM 1671 C CA . LEU A 1 206 ? 2.104 -3.987 -19.285 1.00 81.50 206 LEU A CA 1
ATOM 1672 C C . LEU A 1 206 ? 0.688 -4.360 -19.738 1.00 81.50 206 LEU A C 1
ATOM 1674 O O . LEU A 1 206 ? 0.099 -3.657 -20.553 1.00 81.50 206 LEU A O 1
ATOM 1678 N N . LYS A 1 207 ? 0.160 -5.495 -19.267 1.00 81.62 207 LYS A N 1
ATOM 1679 C CA . LYS A 1 207 ? -1.221 -5.933 -19.550 1.00 81.62 207 LYS A CA 1
ATOM 1680 C C . LYS A 1 207 ? -2.223 -5.465 -18.499 1.00 81.62 207 LYS A C 1
ATOM 1682 O O . LYS A 1 207 ? -3.418 -5.454 -18.772 1.00 81.62 207 LYS A O 1
ATOM 1687 N N . ALA A 1 208 ? -1.736 -5.148 -17.303 1.00 84.19 208 ALA A N 1
ATOM 1688 C CA . ALA A 1 208 ? -2.549 -4.897 -16.125 1.00 84.19 208 ALA A CA 1
ATOM 1689 C C . ALA A 1 208 ? -1.748 -4.100 -15.081 1.00 84.19 208 ALA A C 1
ATOM 1691 O O . ALA A 1 208 ? -0.981 -3.214 -15.455 1.00 84.19 208 ALA A O 1
ATOM 1692 N N . THR A 1 209 ? -1.917 -4.402 -13.793 1.00 93.56 209 THR A N 1
ATOM 1693 C CA . THR A 1 209 ? -1.207 -3.740 -12.701 1.00 93.56 209 THR A CA 1
ATOM 1694 C C . THR A 1 209 ? 0.090 -4.471 -12.389 1.00 93.56 209 THR A C 1
ATOM 1696 O O . THR A 1 209 ? 0.097 -5.683 -12.186 1.00 93.56 209 THR A O 1
ATOM 1699 N N . TYR A 1 210 ? 1.190 -3.732 -12.330 1.00 95.06 210 TYR A N 1
ATOM 1700 C CA . TYR A 1 210 ? 2.480 -4.220 -11.865 1.00 95.06 210 TYR A CA 1
ATOM 1701 C C . TYR A 1 210 ? 2.775 -3.631 -10.500 1.00 95.06 210 TYR A C 1
ATOM 1703 O O . TYR A 1 210 ? 2.488 -2.462 -10.245 1.00 95.06 210 TYR A O 1
ATOM 1711 N N . ILE A 1 211 ? 3.377 -4.448 -9.649 1.00 95.69 211 ILE A N 1
ATOM 1712 C CA . ILE A 1 211 ? 3.888 -4.055 -8.344 1.00 95.69 211 ILE A CA 1
ATOM 1713 C C . ILE A 1 211 ? 5.383 -4.335 -8.363 1.00 95.69 211 ILE A C 1
ATOM 1715 O O . ILE A 1 211 ? 5.791 -5.444 -8.693 1.00 95.69 211 ILE A O 1
ATOM 1719 N N . LEU A 1 212 ? 6.184 -3.331 -8.037 1.00 96.19 212 LEU A N 1
ATOM 1720 C CA . LEU A 1 212 ? 7.639 -3.366 -7.986 1.00 96.19 212 LEU A CA 1
ATOM 1721 C C . LEU A 1 212 ? 8.091 -3.019 -6.565 1.00 96.19 212 LEU A C 1
ATOM 1723 O O . LEU A 1 212 ? 7.571 -2.088 -5.949 1.00 96.19 212 LEU A O 1
ATOM 1727 N N . MET A 1 213 ? 9.077 -3.753 -6.060 1.00 95.75 213 MET A N 1
ATOM 1728 C CA . MET A 1 213 ? 9.675 -3.547 -4.746 1.00 95.75 213 MET A CA 1
ATOM 1729 C C . MET A 1 213 ? 11.203 -3.628 -4.850 1.00 95.75 213 MET A C 1
ATOM 1731 O O . MET A 1 213 ? 11.751 -4.502 -5.526 1.00 95.75 213 MET A O 1
ATOM 1735 N N . GLU A 1 214 ? 11.894 -2.717 -4.166 1.00 94.50 214 GLU A N 1
ATOM 1736 C CA . GLU A 1 214 ? 13.348 -2.771 -3.978 1.00 94.50 214 GLU A CA 1
ATOM 1737 C C . GLU A 1 214 ? 13.642 -3.415 -2.619 1.00 94.50 214 GLU A C 1
ATOM 1739 O O . GLU A 1 214 ? 13.161 -2.918 -1.605 1.00 94.50 214 GLU A O 1
ATOM 1744 N N . ILE A 1 215 ? 14.442 -4.477 -2.566 1.00 95.19 215 ILE A N 1
ATOM 1745 C CA . ILE A 1 215 ? 14.799 -5.171 -1.320 1.00 95.19 215 ILE A CA 1
ATOM 1746 C C . ILE A 1 215 ? 16.318 -5.167 -1.169 1.00 95.19 215 ILE A C 1
ATOM 1748 O O . ILE A 1 215 ? 17.034 -5.708 -2.009 1.00 95.19 215 ILE A O 1
ATOM 1752 N N . GLU A 1 216 ? 16.825 -4.594 -0.083 1.00 94.38 216 GLU A N 1
ATOM 1753 C CA . GLU A 1 216 ? 18.213 -4.775 0.334 1.00 94.38 216 GLU A CA 1
ATOM 1754 C C . GLU A 1 216 ? 18.301 -6.008 1.227 1.00 94.38 216 GLU A C 1
ATOM 1756 O O . GLU A 1 216 ? 17.661 -6.069 2.279 1.00 94.38 216 GLU A O 1
ATOM 1761 N N . ALA A 1 217 ? 19.125 -6.975 0.839 1.00 94.88 217 ALA A N 1
ATOM 1762 C CA . ALA A 1 217 ? 19.358 -8.179 1.622 1.00 94.88 217 ALA A CA 1
ATOM 1763 C C . ALA A 1 217 ? 20.848 -8.420 1.874 1.00 94.88 217 ALA A C 1
ATOM 1765 O O . ALA A 1 217 ? 21.720 -7.822 1.238 1.00 94.88 217 ALA A O 1
ATOM 1766 N N . ARG A 1 218 ? 21.151 -9.308 2.825 1.00 93.88 218 ARG A N 1
ATOM 1767 C CA . ARG A 1 218 ? 22.526 -9.728 3.135 1.00 93.88 218 ARG A CA 1
ATOM 1768 C C . ARG A 1 218 ? 23.220 -10.298 1.893 1.00 93.88 218 ARG A C 1
ATOM 1770 O O . ARG A 1 218 ? 22.607 -11.022 1.104 1.00 93.88 218 ARG A O 1
ATOM 1777 N N . LEU A 1 219 ? 24.513 -10.013 1.739 1.00 93.56 219 LEU A N 1
ATOM 1778 C CA . LEU A 1 219 ? 25.341 -10.654 0.716 1.00 93.56 219 LEU A CA 1
ATOM 1779 C C . LEU A 1 219 ? 25.241 -12.187 0.817 1.00 93.56 219 LEU A C 1
ATOM 1781 O O . LEU A 1 219 ? 25.279 -12.744 1.911 1.00 93.56 219 LEU A O 1
ATOM 1785 N N . GLY A 1 220 ? 25.101 -12.856 -0.330 1.00 93.38 220 GLY A N 1
ATOM 1786 C CA . GLY A 1 220 ? 24.936 -14.313 -0.411 1.00 93.38 220 GLY A CA 1
ATOM 1787 C C . GLY A 1 220 ? 23.493 -14.822 -0.290 1.00 93.38 220 GLY A C 1
ATOM 1788 O O . GLY A 1 220 ? 23.279 -16.019 -0.448 1.00 93.38 220 GLY A O 1
ATOM 1789 N N . THR A 1 221 ? 22.503 -13.949 -0.063 1.00 94.94 221 THR A N 1
ATOM 1790 C CA . THR A 1 221 ? 21.082 -14.352 -0.055 1.00 94.94 221 THR A CA 1
ATOM 1791 C C . THR A 1 221 ? 20.661 -14.889 -1.430 1.00 94.94 221 THR A C 1
ATOM 1793 O O . THR A 1 221 ? 20.900 -14.240 -2.452 1.00 94.94 221 THR A O 1
ATOM 1796 N N . HIS A 1 222 ? 20.044 -16.075 -1.456 1.00 96.81 222 HIS A N 1
ATOM 1797 C CA . HIS A 1 222 ? 19.594 -16.738 -2.685 1.00 96.81 222 HIS A CA 1
ATOM 1798 C C . HIS A 1 222 ? 18.359 -16.046 -3.287 1.00 96.81 222 HIS A C 1
ATOM 1800 O O . HIS A 1 222 ? 17.531 -15.521 -2.545 1.00 96.81 222 HIS A O 1
ATOM 1806 N N . GLN A 1 223 ? 18.191 -16.078 -4.618 1.00 96.19 223 GLN A N 1
ATOM 1807 C CA . GLN A 1 223 ? 17.046 -15.434 -5.289 1.00 96.19 223 GLN A CA 1
ATOM 1808 C C . GLN A 1 223 ? 15.698 -15.914 -4.732 1.00 96.19 223 GLN A C 1
ATOM 1810 O O . GLN A 1 223 ? 14.833 -15.091 -4.451 1.00 96.19 223 GLN A O 1
ATOM 1815 N N . ASP A 1 224 ? 15.534 -17.219 -4.513 1.00 97.50 224 ASP A N 1
ATOM 1816 C CA . ASP A 1 224 ? 14.279 -17.779 -3.990 1.00 97.50 224 ASP A CA 1
ATOM 1817 C C . ASP A 1 224 ? 13.921 -17.254 -2.594 1.00 97.50 224 ASP A C 1
ATOM 1819 O O . ASP A 1 224 ? 12.744 -17.078 -2.284 1.00 97.50 224 ASP A O 1
ATOM 1823 N N . GLU A 1 225 ? 14.921 -16.974 -1.750 1.00 97.12 225 GLU A N 1
ATOM 1824 C CA . GLU A 1 225 ? 14.685 -16.354 -0.442 1.00 97.12 225 GLU A CA 1
ATOM 1825 C C . GLU A 1 225 ? 14.184 -14.915 -0.606 1.00 97.12 225 GLU A C 1
ATOM 1827 O O . GLU A 1 225 ? 13.253 -14.514 0.084 1.00 97.12 225 GLU A O 1
ATOM 1832 N N . ILE A 1 226 ? 14.733 -14.162 -1.567 1.00 97.88 226 ILE A N 1
ATOM 1833 C CA . ILE A 1 226 ? 14.279 -12.797 -1.877 1.00 97.88 226 ILE A CA 1
ATOM 1834 C C . ILE A 1 226 ? 12.832 -12.794 -2.375 1.00 97.88 226 ILE A C 1
ATOM 1836 O O . ILE A 1 226 ? 12.051 -11.939 -1.967 1.00 97.88 226 ILE A O 1
ATOM 1840 N N . LEU A 1 227 ? 12.456 -13.742 -3.237 1.00 98.06 227 LEU A N 1
ATOM 1841 C CA . LEU A 1 227 ? 11.089 -13.834 -3.760 1.00 98.06 227 LEU A CA 1
ATOM 1842 C C . LEU A 1 227 ? 10.078 -14.197 -2.665 1.00 98.06 227 LEU A C 1
ATOM 1844 O O . LEU A 1 227 ? 8.998 -13.612 -2.617 1.00 98.06 227 LEU A O 1
ATOM 1848 N N . LYS A 1 228 ? 10.437 -15.108 -1.752 1.00 97.44 228 LYS A N 1
ATOM 1849 C CA . LYS A 1 228 ? 9.609 -15.427 -0.577 1.00 97.44 228 LYS A CA 1
ATOM 1850 C C . LYS A 1 228 ? 9.488 -14.236 0.372 1.00 97.44 228 LYS A C 1
ATOM 1852 O O . LYS A 1 228 ? 8.389 -13.938 0.829 1.00 97.44 228 LYS A O 1
ATOM 1857 N N . ALA A 1 229 ? 10.592 -13.529 0.618 1.00 97.06 229 ALA A N 1
ATOM 1858 C CA . ALA A 1 229 ? 10.585 -12.305 1.413 1.00 97.06 229 ALA A CA 1
ATOM 1859 C C . ALA A 1 229 ? 9.690 -11.229 0.784 1.00 97.06 229 ALA A C 1
ATOM 1861 O O . ALA A 1 229 ? 8.947 -10.566 1.495 1.00 97.06 229 ALA A O 1
ATOM 1862 N N . ALA A 1 230 ? 9.719 -11.069 -0.542 1.00 97.00 230 ALA A N 1
ATOM 1863 C CA . ALA A 1 230 ? 8.870 -10.118 -1.257 1.00 97.00 230 ALA A CA 1
ATOM 1864 C C . ALA A 1 230 ? 7.376 -10.408 -1.069 1.00 97.00 230 ALA A C 1
ATOM 1866 O O . ALA A 1 230 ? 6.597 -9.482 -0.848 1.00 97.00 230 ALA A O 1
ATOM 1867 N N . GLU A 1 231 ? 6.983 -11.684 -1.116 1.00 95.44 231 GLU A N 1
ATOM 1868 C CA . GLU A 1 231 ? 5.600 -12.106 -0.878 1.00 95.44 231 GLU A CA 1
ATOM 1869 C C . GLU A 1 231 ? 5.153 -11.784 0.555 1.00 95.44 231 GLU A C 1
ATOM 1871 O O . GLU A 1 231 ? 4.127 -11.130 0.745 1.00 95.44 231 GLU A O 1
ATOM 1876 N N . GLU A 1 232 ? 5.955 -12.153 1.558 1.00 93.00 232 GLU A N 1
ATOM 1877 C CA . GLU A 1 232 ? 5.661 -11.855 2.967 1.00 93.00 232 GLU A CA 1
ATOM 1878 C C . GLU A 1 232 ? 5.642 -10.354 3.262 1.00 93.00 232 GLU A C 1
ATOM 1880 O O . GLU A 1 232 ? 4.739 -9.864 3.939 1.00 93.00 232 GLU A O 1
ATOM 1885 N N . LEU A 1 233 ? 6.608 -9.602 2.730 1.00 93.69 233 LEU A N 1
ATOM 1886 C CA . LEU A 1 233 ? 6.656 -8.152 2.872 1.00 93.69 233 LEU A CA 1
ATOM 1887 C C . LEU A 1 233 ? 5.435 -7.511 2.225 1.00 93.69 233 LEU A C 1
ATOM 1889 O O . LEU A 1 233 ? 4.812 -6.652 2.836 1.00 93.69 233 LEU A O 1
ATOM 1893 N N . HIS A 1 234 ? 5.060 -7.920 1.013 1.00 92.12 234 HIS A N 1
ATOM 1894 C CA . HIS A 1 234 ? 3.889 -7.375 0.333 1.00 92.12 234 HIS A CA 1
ATOM 1895 C C . HIS A 1 234 ? 2.593 -7.670 1.088 1.00 92.12 234 HIS A C 1
ATOM 1897 O O . HIS A 1 234 ? 1.735 -6.791 1.186 1.00 92.12 234 HIS A O 1
ATOM 1903 N N . TYR A 1 235 ? 2.464 -8.869 1.655 1.00 86.94 235 TYR A N 1
ATOM 1904 C CA . TYR A 1 235 ? 1.384 -9.184 2.583 1.00 86.94 235 TYR A CA 1
ATOM 1905 C C . TYR A 1 235 ? 1.413 -8.217 3.777 1.00 86.94 235 TYR A C 1
ATOM 1907 O O . TYR A 1 235 ? 0.441 -7.521 4.047 1.00 86.94 235 TYR A O 1
ATOM 1915 N N . TYR A 1 236 ? 2.567 -8.061 4.422 1.00 83.81 236 TYR A N 1
ATOM 1916 C CA . TYR A 1 236 ? 2.721 -7.230 5.613 1.00 83.81 236 TYR A CA 1
ATOM 1917 C C . TYR A 1 236 ? 2.450 -5.735 5.386 1.00 83.81 236 TYR A C 1
ATOM 1919 O O . TYR A 1 236 ? 1.773 -5.092 6.184 1.00 83.81 236 TYR A O 1
ATOM 1927 N N . ILE A 1 237 ? 2.945 -5.176 4.281 1.00 86.56 237 ILE A N 1
ATOM 1928 C CA . ILE A 1 237 ? 2.787 -3.761 3.904 1.00 86.56 237 ILE A CA 1
ATOM 1929 C C . ILE A 1 237 ? 1.313 -3.384 3.711 1.00 86.56 237 ILE A C 1
ATOM 1931 O O . ILE A 1 237 ? 0.959 -2.210 3.820 1.00 86.56 237 ILE A O 1
ATOM 1935 N N . ASN A 1 238 ? 0.461 -4.360 3.402 1.00 83.50 238 ASN A N 1
ATOM 1936 C CA . ASN A 1 238 ? -0.975 -4.167 3.228 1.00 83.50 238 ASN A CA 1
ATOM 1937 C C . ASN A 1 238 ? -1.789 -4.537 4.484 1.00 83.50 238 ASN A 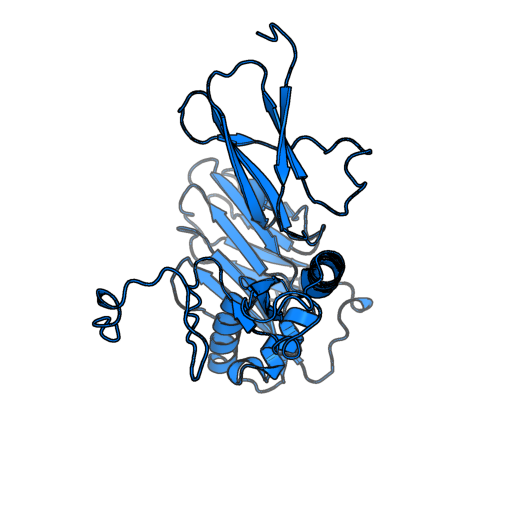C 1
ATOM 1939 O O . ASN A 1 238 ? -3.013 -4.434 4.462 1.00 83.50 238 ASN A O 1
ATOM 1943 N N . GLY A 1 239 ? -1.135 -4.958 5.570 1.00 83.00 239 GLY A N 1
ATOM 1944 C CA . GLY A 1 239 ? -1.778 -5.286 6.838 1.00 83.00 239 GLY A CA 1
ATOM 1945 C C . GLY A 1 239 ? -1.734 -4.150 7.861 1.00 83.00 239 GLY A C 1
ATOM 1946 O O . GLY A 1 239 ? -0.953 -3.204 7.768 1.00 83.00 239 GLY A O 1
ATOM 1947 N N . PHE A 1 240 ? -2.567 -4.273 8.891 1.00 81.19 240 PHE A N 1
ATOM 1948 C CA . PHE A 1 240 ? -2.599 -3.390 10.052 1.00 81.19 240 PHE A CA 1
ATOM 1949 C C . PHE A 1 240 ? -2.134 -4.148 11.291 1.00 81.19 240 PHE A C 1
ATOM 1951 O O . PHE A 1 240 ? -2.543 -5.286 11.525 1.00 81.19 240 PHE A O 1
ATOM 1958 N N . ILE A 1 241 ? -1.318 -3.503 12.125 1.00 83.00 241 ILE A N 1
ATOM 1959 C CA . ILE A 1 241 ? -0.994 -4.053 13.441 1.00 83.00 241 ILE A CA 1
ATOM 1960 C C . ILE A 1 241 ? -2.127 -3.698 14.398 1.00 83.00 241 ILE A C 1
ATOM 1962 O O . ILE A 1 241 ? -2.417 -2.524 14.630 1.00 83.00 241 ILE A O 1
ATOM 1966 N N . VAL A 1 242 ? -2.740 -4.709 14.993 1.00 88.44 242 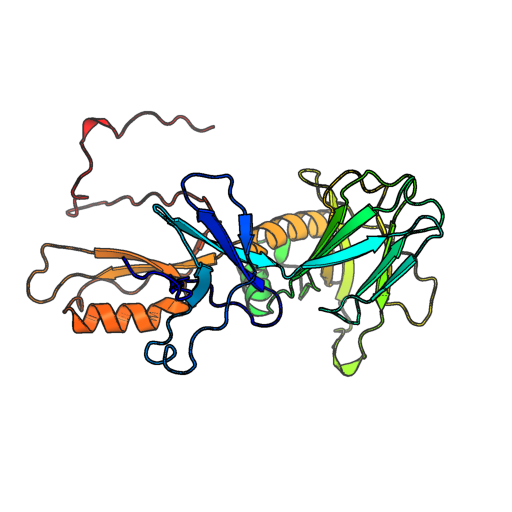VAL A N 1
ATOM 1967 C CA . VAL A 1 242 ? -3.810 -4.571 15.978 1.00 88.44 242 VAL A CA 1
ATOM 1968 C C . VAL A 1 242 ? -3.408 -5.186 17.314 1.00 88.44 242 VAL A C 1
ATOM 1970 O O . VAL A 1 242 ? -2.530 -6.045 17.400 1.00 88.44 242 VAL A O 1
ATOM 1973 N N . ARG A 1 243 ? -4.076 -4.748 18.377 1.00 92.25 243 ARG A N 1
ATOM 1974 C CA . ARG A 1 243 ? -4.055 -5.365 19.700 1.00 92.25 243 ARG A CA 1
ATOM 1975 C C . ARG A 1 243 ? -5.479 -5.626 20.160 1.00 92.25 243 ARG A C 1
ATOM 1977 O O . ARG A 1 243 ? -6.401 -4.873 19.848 1.00 92.25 243 ARG A O 1
ATOM 1984 N N . MET A 1 244 ? -5.637 -6.682 20.940 1.00 93.44 244 MET A N 1
ATOM 1985 C CA . MET A 1 244 ? -6.880 -7.017 21.609 1.00 93.44 244 MET A CA 1
ATOM 1986 C C . MET A 1 244 ? -6.884 -6.373 22.993 1.00 93.44 244 MET A C 1
ATOM 1988 O O . MET A 1 244 ? -5.987 -6.609 23.807 1.00 93.44 244 MET A O 1
ATOM 1992 N N . ILE A 1 245 ? -7.908 -5.571 23.259 1.00 95.38 245 ILE A N 1
ATOM 1993 C CA . ILE A 1 245 ? -8.190 -4.987 24.567 1.00 95.38 245 ILE A CA 1
ATOM 1994 C C . ILE A 1 245 ? -9.367 -5.754 25.157 1.00 95.38 245 ILE A C 1
ATOM 1996 O O . ILE A 1 245 ? -10.432 -5.802 24.546 1.00 95.38 245 ILE A O 1
ATOM 2000 N N . ALA A 1 246 ? -9.179 -6.345 26.335 1.00 93.88 246 ALA A N 1
ATOM 2001 C CA . ALA A 1 246 ? -10.229 -7.041 27.067 1.00 93.88 246 ALA A CA 1
ATOM 2002 C C . ALA A 1 246 ? -10.391 -6.392 28.446 1.00 93.88 246 ALA A C 1
ATOM 2004 O O . ALA A 1 246 ? -9.466 -6.453 29.256 1.00 93.88 246 ALA A O 1
ATOM 2005 N N . LYS A 1 247 ? -11.529 -5.732 28.699 1.00 95.81 247 LYS A N 1
ATOM 2006 C CA . LYS A 1 247 ? -11.767 -4.986 29.947 1.00 95.81 247 LYS A CA 1
ATOM 2007 C C . LYS A 1 247 ? -13.164 -5.217 30.520 1.00 95.81 247 LYS A C 1
ATOM 2009 O O . LYS A 1 247 ? -14.123 -5.427 29.785 1.00 95.81 247 LYS A O 1
ATOM 2014 N N . GLN A 1 248 ? -13.275 -5.174 31.842 1.00 94.62 248 GLN A N 1
ATOM 2015 C CA . GLN A 1 248 ? -14.515 -5.302 32.606 1.00 94.62 248 GLN A CA 1
ATOM 2016 C C . GLN A 1 248 ? -14.773 -4.019 33.386 1.00 94.62 248 GLN A C 1
ATOM 2018 O O . GLN A 1 248 ? -13.840 -3.326 33.810 1.00 94.62 248 GLN A O 1
ATOM 2023 N N . LYS A 1 249 ? -16.050 -3.707 33.593 1.00 94.75 249 LYS A N 1
ATOM 2024 C CA . LYS A 1 249 ? -16.444 -2.525 34.351 1.00 94.75 249 LYS A CA 1
ATOM 2025 C C . LYS A 1 249 ? -16.244 -2.771 35.845 1.00 94.75 249 LYS A C 1
ATOM 2027 O O . LYS A 1 249 ? -16.657 -3.800 36.366 1.00 94.75 249 LYS A O 1
ATOM 2032 N N . LYS A 1 250 ? -15.662 -1.811 36.570 1.00 94.62 250 LYS A N 1
ATOM 2033 C CA . LYS A 1 250 ? -15.429 -1.950 38.021 1.00 94.62 250 LYS A CA 1
ATOM 2034 C C . LYS A 1 250 ? -16.728 -2.105 38.818 1.00 94.62 250 LYS A C 1
ATOM 2036 O O . LYS A 1 250 ? -16.762 -2.830 39.804 1.00 94.62 250 LYS A 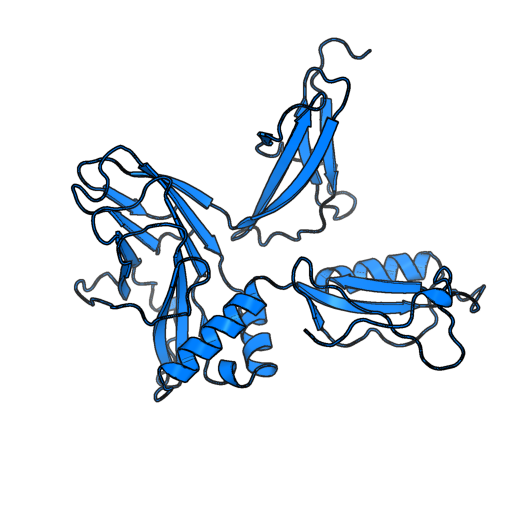O 1
ATOM 2041 N N . THR A 1 251 ? -17.786 -1.414 38.398 1.00 94.88 251 THR A N 1
ATOM 2042 C CA . THR A 1 251 ? -19.100 -1.447 39.061 1.00 94.88 251 THR A CA 1
ATOM 2043 C C . THR A 1 251 ? -19.935 -2.666 38.679 1.00 94.88 251 THR A C 1
ATOM 2045 O O . THR A 1 251 ? -20.891 -2.974 39.376 1.00 94.88 251 THR A O 1
ATOM 2048 N N . ASP A 1 252 ? -19.606 -3.322 37.565 1.00 92.25 252 ASP A N 1
ATOM 2049 C CA . ASP A 1 252 ? -20.291 -4.517 37.077 1.00 92.25 252 ASP A CA 1
ATOM 2050 C C . ASP A 1 252 ? -19.292 -5.411 36.320 1.00 92.25 252 ASP A C 1
ATOM 2052 O O . ASP A 1 252 ? -19.106 -5.263 35.106 1.00 92.25 252 ASP A O 1
ATOM 2056 N N . PRO A 1 253 ? -18.614 -6.331 37.028 1.00 88.88 253 PRO A N 1
ATOM 2057 C CA . PRO A 1 253 ? -17.622 -7.203 36.418 1.00 88.88 253 PRO A CA 1
ATOM 2058 C C . PRO A 1 253 ? -18.252 -8.350 35.612 1.00 88.88 253 PRO A C 1
ATOM 2060 O O . PRO A 1 253 ? -17.518 -9.161 35.052 1.00 88.88 253 PRO A O 1
ATOM 2063 N N . THR A 1 254 ? -19.585 -8.461 35.532 1.00 88.06 254 THR A N 1
ATOM 2064 C CA . THR A 1 254 ? -20.236 -9.558 34.796 1.00 88.06 254 THR A CA 1
ATOM 2065 C C . THR A 1 254 ? -20.105 -9.411 33.278 1.00 88.06 254 THR A C 1
ATOM 2067 O O . THR A 1 254 ? -20.174 -10.407 32.557 1.00 88.06 254 THR A O 1
ATOM 2070 N N . MET A 1 255 ? -19.842 -8.193 32.791 1.00 85.44 255 MET A N 1
ATOM 2071 C CA . MET A 1 255 ? -19.619 -7.904 31.377 1.00 85.44 255 MET A CA 1
ATOM 2072 C C . MET A 1 255 ? -18.136 -7.692 31.063 1.00 85.44 255 MET A C 1
ATOM 2074 O O . MET A 1 255 ? -17.470 -6.831 31.644 1.00 85.44 255 MET A O 1
ATOM 2078 N N . LEU A 1 256 ? -17.638 -8.450 30.084 1.00 87.50 256 LEU A N 1
ATOM 2079 C CA . LEU A 1 256 ? -16.328 -8.263 29.467 1.00 87.50 256 LEU A CA 1
ATOM 2080 C C . LEU A 1 256 ? -16.519 -7.675 28.071 1.00 87.50 256 LEU A C 1
ATOM 2082 O O . LEU A 1 256 ? -17.169 -8.286 27.224 1.00 87.50 256 LEU A O 1
ATOM 2086 N N . ILE A 1 257 ? -15.901 -6.527 27.810 1.00 90.25 257 ILE A N 1
ATOM 2087 C CA . ILE A 1 257 ? -15.754 -6.018 26.450 1.00 90.25 257 ILE A CA 1
ATOM 2088 C C . ILE A 1 257 ? -14.444 -6.529 25.865 1.00 90.25 257 ILE A C 1
ATOM 2090 O O . ILE A 1 257 ? -13.414 -6.534 26.539 1.00 90.25 257 ILE A O 1
ATOM 2094 N N . VAL A 1 258 ? -14.483 -6.948 24.605 1.00 89.69 258 VAL A N 1
ATOM 2095 C CA . VAL A 1 258 ? -13.298 -7.331 23.836 1.00 89.69 258 VAL A CA 1
ATOM 2096 C C . VAL A 1 258 ? -13.284 -6.497 22.566 1.00 89.69 258 VAL A C 1
ATOM 2098 O O . VAL A 1 258 ? -14.254 -6.496 21.813 1.00 89.69 258 VAL A O 1
ATOM 2101 N N . GLN A 1 259 ? -12.199 -5.766 22.335 1.00 90.19 259 GLN A N 1
ATOM 2102 C CA . GLN A 1 259 ? -12.052 -4.883 21.184 1.00 90.19 259 GLN A CA 1
ATOM 2103 C C . GLN A 1 259 ? -10.748 -5.173 20.454 1.00 90.19 259 GLN A C 1
ATOM 2105 O O . GLN A 1 259 ? -9.693 -5.262 21.075 1.00 90.19 259 GLN A O 1
ATOM 2110 N N . CYS A 1 260 ? -10.830 -5.293 19.131 1.00 87.81 260 CYS A N 1
ATOM 2111 C CA . CYS A 1 260 ? -9.673 -5.323 18.248 1.00 87.81 260 CYS A CA 1
ATOM 2112 C C . CYS A 1 260 ? -9.381 -3.892 17.799 1.00 87.81 260 CYS A C 1
ATOM 2114 O O . CYS A 1 260 ? -10.206 -3.274 17.128 1.00 87.81 260 CYS A O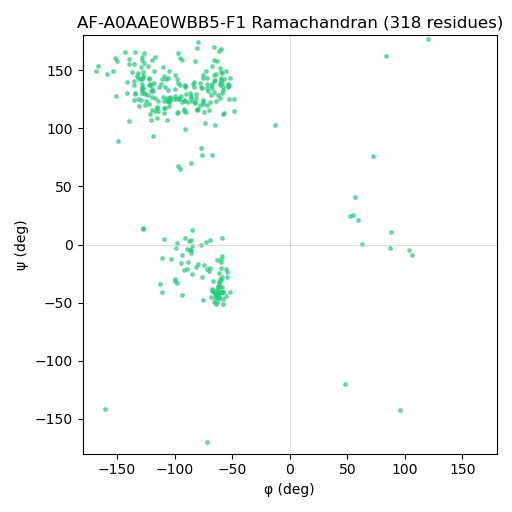 1
ATOM 2116 N N . VAL A 1 261 ? -8.234 -3.352 18.200 1.00 89.56 261 VAL A N 1
ATOM 2117 C CA . VAL A 1 261 ? -7.903 -1.934 18.020 1.00 89.56 261 VAL A CA 1
ATOM 2118 C C . VAL A 1 261 ? -6.550 -1.821 17.344 1.00 89.56 261 VAL A C 1
ATOM 2120 O O . VAL A 1 261 ? -5.623 -2.547 17.694 1.00 89.56 261 VAL A O 1
ATOM 2123 N N . ARG A 1 262 ? -6.412 -0.910 16.377 1.00 87.25 262 ARG A N 1
ATOM 2124 C CA . ARG A 1 262 ? -5.111 -0.627 15.756 1.00 87.25 262 ARG A CA 1
ATOM 2125 C C . ARG A 1 262 ? -4.109 -0.172 16.812 1.00 87.25 262 ARG A C 1
ATOM 2127 O O . ARG A 1 262 ? -4.476 0.585 17.709 1.00 87.25 262 ARG A O 1
ATOM 2134 N N . LYS A 1 263 ? -2.862 -0.634 16.716 1.00 87.81 263 LYS A N 1
ATOM 2135 C CA . LYS A 1 263 ? -1.815 -0.434 17.731 1.00 87.81 263 LYS A CA 1
ATOM 2136 C C . LYS A 1 263 ? -1.651 1.037 18.119 1.00 87.81 263 LYS A C 1
ATOM 2138 O O . LYS A 1 263 ? -1.514 1.343 19.299 1.00 87.81 263 LYS A O 1
ATOM 2143 N N . GLU A 1 264 ? -1.704 1.931 17.143 1.00 82.94 264 GLU A N 1
ATOM 2144 C CA . GLU A 1 264 ? -1.577 3.378 17.311 1.00 82.94 264 GLU A CA 1
ATOM 2145 C C . GLU A 1 264 ? -2.764 4.032 18.038 1.00 82.94 264 GLU A C 1
ATOM 2147 O O . GLU A 1 264 ? -2.606 5.106 18.609 1.00 82.94 264 GLU A O 1
ATOM 2152 N N . LEU A 1 265 ? -3.927 3.374 18.084 1.00 86.44 265 LEU A N 1
ATOM 2153 C CA . LEU A 1 265 ? -5.137 3.866 18.756 1.00 86.44 265 LEU A CA 1
ATOM 2154 C C . LEU A 1 265 ? -5.336 3.267 20.157 1.00 86.44 265 LEU A C 1
ATOM 2156 O O . LEU A 1 265 ? -6.286 3.619 20.854 1.00 86.44 265 LEU A O 1
ATOM 2160 N N . VAL A 1 266 ? -4.458 2.356 20.588 1.00 91.31 266 VAL A N 1
ATOM 2161 C CA . VAL A 1 266 ? -4.631 1.599 21.837 1.00 91.31 266 VAL A CA 1
ATOM 2162 C C . VAL A 1 266 ? -4.668 2.509 23.064 1.00 91.31 266 VAL A C 1
ATOM 2164 O O . VAL A 1 266 ? -5.548 2.333 23.902 1.00 91.31 266 VAL A O 1
ATOM 2167 N N . SER A 1 267 ? -3.761 3.485 23.170 1.00 92.75 267 SER A N 1
ATOM 2168 C CA . SER A 1 267 ? -3.690 4.374 24.341 1.00 92.75 267 SER A CA 1
ATOM 2169 C C . SER A 1 267 ? -4.946 5.233 24.482 1.00 92.75 267 SER A C 1
ATOM 2171 O O . SER A 1 267 ? -5.591 5.208 25.524 1.00 92.75 267 SER A O 1
ATOM 2173 N N . SER A 1 268 ? -5.348 5.913 23.401 1.00 90.00 268 SER A N 1
ATOM 2174 C CA . SER A 1 268 ? -6.574 6.719 23.381 1.00 90.00 268 SER A CA 1
ATOM 2175 C C . SER A 1 268 ? -7.799 5.867 23.713 1.00 90.00 268 SER A C 1
ATOM 2177 O O . SER A 1 268 ? -8.642 6.276 24.511 1.00 90.00 268 SER A O 1
ATOM 2179 N N . ARG A 1 269 ? -7.868 4.639 23.181 1.00 93.38 269 ARG A N 1
ATOM 2180 C CA . ARG A 1 269 ? -8.988 3.754 23.476 1.00 93.38 269 ARG A CA 1
ATOM 2181 C C . ARG A 1 269 ? -9.019 3.298 24.934 1.00 93.38 269 ARG A C 1
ATOM 2183 O O . ARG A 1 269 ? -10.101 3.203 25.505 1.00 93.38 269 ARG A O 1
ATOM 2190 N N . LEU A 1 270 ? -7.868 3.019 25.543 1.00 95.44 270 LEU A N 1
ATOM 2191 C CA . LEU A 1 270 ? -7.804 2.695 26.968 1.00 95.44 270 LEU A CA 1
ATOM 2192 C C . LEU A 1 270 ? -8.299 3.854 27.832 1.00 95.44 270 LEU A C 1
ATOM 2194 O O . LEU A 1 270 ? -9.136 3.624 28.698 1.00 95.44 270 LEU A O 1
ATOM 2198 N N . GLU A 1 271 ? -7.868 5.084 27.558 1.00 95.94 271 GLU A N 1
ATOM 2199 C CA . GLU A 1 271 ? -8.332 6.265 28.298 1.00 95.94 271 GLU A CA 1
ATOM 2200 C C . GLU A 1 271 ? -9.858 6.439 28.215 1.00 95.94 271 GLU A C 1
ATOM 2202 O O . GLU A 1 271 ? -10.513 6.762 29.208 1.00 95.94 271 GLU A O 1
ATOM 2207 N N . GLU A 1 272 ? -10.456 6.208 27.042 1.00 92.88 272 GLU A N 1
ATOM 2208 C CA . GLU A 1 272 ? -11.915 6.227 26.874 1.00 92.88 272 GLU A CA 1
ATOM 2209 C C . GLU A 1 272 ? -12.611 5.151 27.713 1.00 92.88 272 GLU A C 1
ATOM 2211 O O . GLU A 1 272 ? -13.628 5.419 28.357 1.00 92.88 272 GLU A O 1
ATOM 2216 N N . LEU A 1 273 ? -12.069 3.932 27.714 1.00 93.81 273 LEU A N 1
ATOM 2217 C CA . LEU A 1 273 ? -12.603 2.815 28.488 1.00 93.81 273 LEU A CA 1
ATOM 2218 C C . LEU A 1 273 ? -12.490 3.064 29.995 1.00 93.81 273 LEU A C 1
ATOM 2220 O O . LEU A 1 273 ? -13.446 2.818 30.732 1.00 93.81 273 LEU A O 1
ATOM 2224 N N . GLU A 1 274 ? -11.371 3.619 30.453 1.00 96.19 274 GLU A N 1
ATOM 2225 C CA . GLU A 1 274 ? -11.160 3.995 31.851 1.00 96.19 274 GLU A CA 1
ATOM 2226 C C . GLU A 1 274 ? -12.154 5.068 32.303 1.00 96.19 274 GLU A C 1
ATOM 2228 O O . GLU A 1 274 ? -12.785 4.907 33.351 1.00 96.19 274 GLU A O 1
ATOM 2233 N N . LYS A 1 275 ? -12.398 6.101 31.481 1.00 96.06 275 LYS A N 1
ATOM 2234 C CA . LYS A 1 275 ? -13.437 7.121 31.734 1.00 96.06 275 LYS A CA 1
ATOM 2235 C C . LYS A 1 275 ? -14.840 6.517 31.841 1.00 96.06 275 LYS A C 1
ATOM 2237 O O . LYS A 1 275 ? -15.678 7.029 32.577 1.00 96.06 275 LYS A O 1
ATOM 2242 N N . GLN A 1 276 ? -15.098 5.413 31.141 1.00 93.25 276 GLN A N 1
ATOM 2243 C CA . GLN A 1 276 ? -16.357 4.662 31.208 1.00 93.25 276 GLN A CA 1
ATOM 2244 C C . GLN A 1 276 ? -16.405 3.641 32.364 1.00 93.25 276 GLN A C 1
ATOM 2246 O O . GLN A 1 276 ? -17.424 2.970 32.556 1.00 93.25 276 GLN A O 1
ATOM 2251 N N . GLY A 1 277 ? -15.329 3.521 33.149 1.00 96.12 277 GLY A N 1
ATOM 2252 C CA . GLY A 1 277 ? -15.215 2.623 34.299 1.00 96.12 277 GLY A CA 1
ATOM 2253 C C . GLY A 1 277 ? -14.725 1.207 33.975 1.00 96.12 277 GLY A C 1
ATOM 2254 O O . GLY A 1 277 ? -14.798 0.339 34.848 1.00 96.12 277 GLY A O 1
ATOM 2255 N N . TYR A 1 278 ? -14.236 0.952 32.757 1.00 95.69 278 TYR A N 1
ATOM 2256 C CA . TYR A 1 278 ? -13.677 -0.335 32.322 1.00 95.69 278 TYR A CA 1
ATOM 2257 C C . TYR A 1 278 ? -12.193 -0.462 32.685 1.00 95.69 278 TYR A C 1
ATOM 2259 O O . TYR A 1 278 ? -11.318 -0.434 31.823 1.00 95.69 278 TYR A O 1
ATOM 2267 N N . THR A 1 279 ? -11.907 -0.591 33.979 1.00 96.25 279 THR A N 1
ATOM 2268 C CA . THR A 1 279 ? -10.531 -0.608 34.504 1.00 96.25 279 THR A CA 1
ATOM 2269 C C . THR A 1 279 ? -10.017 -2.002 34.871 1.00 96.25 279 THR A C 1
ATOM 2271 O O . THR A 1 279 ? -8.822 -2.170 35.097 1.00 96.25 279 THR A O 1
ATOM 2274 N N . LEU A 1 280 ? -10.891 -3.011 34.937 1.00 96.00 280 LEU A N 1
ATOM 2275 C CA . LEU A 1 280 ? -10.527 -4.383 35.307 1.00 96.00 280 LEU A CA 1
ATOM 2276 C C . LEU A 1 280 ? -10.275 -5.240 34.062 1.00 96.00 280 LEU A C 1
ATOM 2278 O O . LEU A 1 280 ? -10.751 -4.912 32.979 1.00 96.00 280 LEU A O 1
ATOM 2282 N N . GLY A 1 281 ? -9.567 -6.357 34.213 1.00 93.38 281 GLY A N 1
ATOM 2283 C CA . GLY A 1 281 ? -9.296 -7.311 33.133 1.00 93.38 281 GLY A CA 1
ATOM 2284 C C . GLY A 1 281 ? -7.801 -7.499 32.870 1.00 93.38 281 GLY A C 1
ATOM 2285 O O . GLY A 1 281 ? -6.980 -6.849 33.520 1.00 93.38 281 GLY A O 1
ATOM 2286 N N . PRO A 1 282 ? -7.438 -8.395 31.940 1.00 93.94 282 PRO A N 1
ATOM 2287 C CA . PRO A 1 282 ? -6.045 -8.684 31.637 1.00 93.94 282 PRO A CA 1
ATOM 2288 C C . PRO A 1 282 ? -5.324 -7.481 31.020 1.00 93.94 282 PRO A C 1
ATOM 2290 O O . PRO A 1 282 ? -5.926 -6.471 30.618 1.00 93.94 282 PRO A O 1
ATOM 2293 N N . ASP A 1 283 ? -4.009 -7.627 30.918 1.00 95.50 283 ASP A N 1
ATOM 2294 C CA . ASP A 1 283 ? -3.184 -6.744 30.111 1.00 95.50 283 ASP A CA 1
ATOM 2295 C C . ASP A 1 283 ? -3.556 -6.845 28.628 1.00 95.50 283 ASP A C 1
ATOM 2297 O O . ASP A 1 283 ? -4.154 -7.819 28.156 1.00 95.50 283 ASP A O 1
ATOM 2301 N N . ILE A 1 284 ? -3.207 -5.795 27.888 1.00 95.75 284 ILE A N 1
ATOM 2302 C CA . ILE A 1 284 ? -3.408 -5.735 26.442 1.00 95.75 284 ILE A CA 1
ATOM 2303 C C . ILE A 1 284 ? -2.628 -6.880 25.792 1.00 95.75 284 ILE A C 1
ATOM 2305 O O . ILE A 1 284 ? -1.504 -7.187 26.193 1.00 95.75 284 ILE A O 1
ATOM 2309 N N . SER A 1 285 ? -3.202 -7.495 24.761 1.00 94.88 285 SER A N 1
ATOM 2310 C CA . SER A 1 285 ? -2.497 -8.544 24.031 1.00 94.88 285 SER A CA 1
ATOM 2311 C C . SER A 1 285 ? -1.205 -8.044 23.376 1.00 94.88 285 SER A C 1
ATOM 2313 O O . SER A 1 285 ? -0.999 -6.849 23.151 1.00 94.88 285 SER A O 1
ATOM 2315 N N . LYS A 1 286 ? -0.384 -9.001 22.933 1.00 92.19 286 LYS A N 1
ATOM 2316 C CA . LYS A 1 286 ? 0.671 -8.744 21.947 1.00 92.19 286 LYS A CA 1
ATOM 2317 C C . LYS A 1 286 ? 0.105 -8.204 20.625 1.00 92.19 286 LYS A C 1
ATOM 2319 O O . LYS A 1 286 ? -1.105 -8.243 20.389 1.00 92.19 286 LYS A O 1
ATOM 2324 N N . ASP A 1 287 ? 1.010 -7.728 19.779 1.00 87.44 287 ASP A N 1
ATOM 2325 C CA . ASP A 1 287 ? 0.724 -7.257 18.426 1.00 87.44 287 ASP A CA 1
ATOM 2326 C C . ASP A 1 287 ? 0.289 -8.422 17.522 1.00 87.44 287 ASP A C 1
ATOM 2328 O O . ASP A 1 287 ? 0.939 -9.469 17.499 1.00 87.44 287 ASP A O 1
ATOM 2332 N N . TYR A 1 288 ? -0.773 -8.209 16.749 1.00 85.38 288 TYR A N 1
ATOM 2333 C CA . TYR A 1 288 ? -1.208 -9.092 15.672 1.00 85.38 288 TYR A CA 1
ATOM 2334 C C . TYR A 1 288 ? -1.222 -8.322 14.361 1.00 85.38 288 TYR A C 1
ATOM 2336 O O . TYR A 1 288 ? -1.704 -7.195 14.317 1.00 85.38 288 TYR A O 1
ATOM 2344 N N . LEU A 1 289 ? -0.739 -8.935 13.290 1.00 82.19 289 LEU A N 1
ATOM 2345 C CA . LEU A 1 289 ? -0.953 -8.425 11.945 1.00 82.19 289 LEU A CA 1
ATOM 2346 C C . LEU A 1 289 ? -2.289 -8.944 11.419 1.00 82.19 289 LEU A C 1
ATOM 2348 O O . LEU A 1 289 ? -2.524 -10.153 11.419 1.00 82.19 289 LEU A O 1
ATOM 2352 N N . VAL A 1 290 ? -3.143 -8.033 10.969 1.00 83.38 290 VAL A N 1
ATOM 2353 C CA . VAL A 1 290 ? -4.446 -8.349 10.386 1.00 83.38 290 VAL A CA 1
ATOM 2354 C C . VAL A 1 290 ? -4.573 -7.649 9.045 1.00 83.38 290 VAL A C 1
ATOM 2356 O O . VAL A 1 290 ? -4.316 -6.451 8.939 1.00 83.38 290 VAL A O 1
ATOM 2359 N N . MET A 1 291 ? -4.975 -8.395 8.024 1.00 79.31 291 MET A N 1
ATOM 2360 C CA . MET A 1 291 ? -5.242 -7.847 6.698 1.00 79.31 291 MET A CA 1
ATOM 2361 C C . MET A 1 291 ? -6.635 -7.237 6.621 1.00 79.31 291 MET A C 1
ATOM 2363 O O . MET A 1 291 ? -7.542 -7.615 7.367 1.00 79.31 291 MET A O 1
ATOM 2367 N N . GLU A 1 292 ? -6.819 -6.328 5.669 1.00 70.25 292 GLU A N 1
ATOM 2368 C CA . GLU A 1 292 ? -8.162 -5.968 5.227 1.00 70.25 292 GLU A CA 1
ATOM 2369 C C . GLU A 1 292 ? -8.931 -7.244 4.825 1.00 70.25 292 GLU A C 1
ATOM 2371 O O . GLU A 1 292 ? -8.352 -8.188 4.287 1.00 70.25 292 GLU A O 1
ATOM 2376 N N . ASP A 1 293 ? -10.206 -7.316 5.211 1.00 69.19 293 ASP A N 1
ATOM 2377 C CA . ASP A 1 293 ? -11.103 -8.472 5.045 1.00 69.19 293 ASP A CA 1
ATOM 2378 C C . ASP A 1 293 ? -10.724 -9.776 5.775 1.00 69.19 293 ASP A C 1
ATOM 2380 O O . ASP A 1 293 ? -11.474 -10.761 5.729 1.00 69.19 293 ASP A O 1
ATOM 2384 N N . GLN A 1 294 ? -9.622 -9.803 6.531 1.00 73.81 294 GLN A N 1
ATOM 2385 C CA . GLN A 1 294 ? -9.289 -10.967 7.344 1.00 73.81 294 GLN A CA 1
ATOM 2386 C C . GLN A 1 294 ? -10.272 -11.116 8.510 1.00 73.81 294 GLN A C 1
ATOM 2388 O O . GLN A 1 294 ? -10.419 -10.250 9.375 1.00 73.81 294 GLN A O 1
ATOM 2393 N N . ARG A 1 295 ? -10.931 -12.276 8.570 1.00 74.69 295 ARG A N 1
ATOM 2394 C CA . ARG A 1 295 ? -11.863 -12.604 9.652 1.00 74.69 295 ARG A CA 1
ATOM 2395 C C . ARG A 1 295 ? -11.098 -13.014 10.906 1.00 74.69 295 ARG A C 1
ATOM 2397 O O . ARG A 1 295 ? -10.389 -14.018 10.910 1.00 74.69 295 ARG A O 1
ATOM 2404 N N . ILE A 1 296 ? -11.306 -12.279 11.996 1.00 76.75 296 ILE A N 1
ATOM 2405 C CA . ILE A 1 296 ? -10.812 -12.649 13.325 1.00 76.75 296 ILE A CA 1
ATOM 2406 C C . ILE A 1 296 ? -11.900 -13.453 14.037 1.00 76.75 296 ILE A C 1
ATOM 2408 O O . ILE A 1 296 ? -12.977 -12.935 14.325 1.00 76.75 296 ILE A O 1
ATOM 2412 N N . LYS A 1 297 ? -11.617 -14.722 14.344 1.00 81.06 297 LYS A N 1
ATOM 2413 C CA . LYS A 1 297 ? -12.507 -15.560 15.154 1.00 81.06 297 LYS A CA 1
ATOM 2414 C C . LYS A 1 297 ? -12.143 -15.420 16.630 1.00 81.06 297 LYS A C 1
ATOM 2416 O O . LYS A 1 297 ? -11.073 -15.858 17.049 1.00 81.06 297 LYS A O 1
ATOM 2421 N N . LEU A 1 298 ? -13.046 -14.847 17.422 1.00 78.56 298 LEU A N 1
ATOM 2422 C CA . LEU A 1 298 ? -12.929 -14.853 18.877 1.00 78.56 298 LEU A CA 1
ATOM 2423 C C . LEU A 1 298 ? -13.430 -16.198 19.412 1.00 78.56 298 LEU A C 1
ATOM 2425 O O . LEU A 1 298 ? -14.519 -16.642 19.064 1.00 78.56 298 LEU A O 1
ATOM 2429 N N . MET A 1 299 ? -12.637 -16.851 20.257 1.00 81.06 299 MET A N 1
ATOM 2430 C CA . MET A 1 299 ? -13.044 -18.067 20.959 1.00 81.06 299 MET A CA 1
ATOM 2431 C C . MET A 1 299 ? -12.820 -17.864 22.451 1.00 81.06 299 MET A C 1
ATOM 2433 O O . MET A 1 299 ? -11.733 -17.455 22.859 1.00 81.06 299 MET A O 1
ATOM 2437 N N . THR A 1 300 ? -13.828 -18.166 23.264 1.00 80.25 300 THR A N 1
ATOM 2438 C CA . THR A 1 300 ? -13.700 -18.152 24.723 1.00 80.25 300 THR A CA 1
ATOM 2439 C C . THR A 1 300 ? -13.500 -19.573 25.243 1.00 80.25 300 THR A C 1
ATOM 2441 O O . THR A 1 300 ? -14.012 -20.547 24.692 1.00 80.25 300 THR A O 1
ATOM 2444 N N . LYS A 1 301 ? -12.719 -19.708 26.315 1.00 81.19 301 LYS A N 1
ATOM 2445 C CA . LYS A 1 301 ? -12.611 -20.936 27.108 1.00 81.19 301 LYS A CA 1
ATOM 2446 C C . LYS A 1 301 ? -12.841 -20.570 28.571 1.00 81.19 301 LYS A C 1
ATOM 2448 O O . LYS A 1 301 ? -12.393 -19.514 29.009 1.00 81.19 301 LYS A O 1
ATOM 2453 N N . GLY A 1 302 ? -13.519 -21.439 29.317 1.00 86.19 302 GLY A N 1
ATOM 2454 C CA . GLY A 1 302 ? -13.809 -21.230 30.737 1.00 86.19 302 GLY A CA 1
ATOM 2455 C C . GLY A 1 302 ? -15.193 -20.633 30.996 1.00 86.19 302 GLY A C 1
ATOM 2456 O O . GLY A 1 302 ? -16.167 -20.987 30.339 1.00 86.19 302 GLY A O 1
ATOM 2457 N N . ASN A 1 303 ? -15.287 -19.749 31.988 1.00 83.38 303 ASN A N 1
ATOM 2458 C CA . ASN A 1 303 ? -16.544 -19.218 32.527 1.00 83.38 303 ASN A CA 1
ATOM 2459 C C . ASN A 1 303 ? -17.111 -18.003 31.762 1.00 83.38 303 ASN A C 1
ATOM 2461 O O . ASN A 1 303 ? -18.027 -17.352 32.258 1.00 83.38 303 ASN A O 1
ATOM 2465 N N . ILE A 1 304 ? -16.593 -17.696 30.570 1.00 81.38 304 ILE A N 1
ATOM 2466 C CA . ILE A 1 304 ? -17.026 -16.557 29.749 1.00 81.38 304 ILE A CA 1
ATOM 2467 C C . ILE A 1 304 ? -17.848 -17.067 28.566 1.00 81.38 304 ILE A C 1
ATOM 2469 O O . ILE A 1 304 ? -17.367 -17.871 27.764 1.00 81.38 304 ILE A O 1
ATOM 2473 N N . LYS A 1 305 ? -19.077 -16.560 28.436 1.00 81.62 305 LYS A N 1
ATOM 2474 C CA . LYS A 1 305 ? -19.983 -16.858 27.321 1.00 81.62 305 LYS A CA 1
ATOM 2475 C C . LYS A 1 305 ? -20.105 -15.641 26.409 1.00 81.62 305 LYS A C 1
ATOM 2477 O O . LYS A 1 305 ? -20.272 -14.527 26.899 1.00 81.62 305 LYS A O 1
ATOM 2482 N N . ILE A 1 306 ? -20.036 -15.857 25.096 1.00 77.81 306 ILE A N 1
ATOM 2483 C CA . ILE A 1 306 ? -20.289 -14.808 24.104 1.00 77.81 306 ILE A CA 1
ATOM 2484 C C . ILE A 1 306 ? -21.802 -14.577 24.045 1.00 77.81 306 ILE A C 1
ATOM 2486 O O . ILE A 1 306 ? -22.573 -15.499 23.781 1.00 77.81 306 ILE A O 1
ATOM 2490 N N . VAL A 1 307 ? -22.238 -13.352 24.330 1.00 76.94 307 VAL A N 1
ATOM 2491 C CA . VAL A 1 307 ? -23.655 -12.979 24.270 1.00 76.94 307 VAL A CA 1
ATOM 2492 C C . VAL A 1 307 ? -24.060 -12.822 22.802 1.00 76.94 307 VAL A C 1
ATOM 2494 O O . VAL A 1 307 ? -23.448 -12.040 22.081 1.00 76.94 307 VAL A O 1
ATOM 2497 N N . GLY A 1 308 ? -25.092 -13.549 22.362 1.00 68.88 308 GLY A N 1
ATOM 2498 C CA . GLY A 1 308 ? -25.671 -13.415 21.017 1.00 68.88 308 GLY A CA 1
ATOM 2499 C C . GLY A 1 308 ? -25.301 -14.506 20.004 1.00 68.88 308 GLY A C 1
ATOM 2500 O O . GLY A 1 308 ? -25.878 -14.526 18.919 1.00 68.88 308 GLY A O 1
ATOM 2501 N N . GLU A 1 309 ? -24.414 -15.450 20.335 1.00 57.91 309 GLU A N 1
ATOM 2502 C CA . GLU A 1 309 ? -24.252 -16.663 19.524 1.00 57.91 309 GLU A CA 1
ATOM 2503 C C . GLU A 1 309 ? -25.361 -17.670 19.867 1.00 57.91 309 GLU A C 1
ATOM 2505 O O . GLU A 1 309 ? -25.465 -18.146 20.998 1.00 57.91 309 GLU A O 1
ATOM 2510 N N . SER A 1 310 ? -26.212 -17.994 18.886 1.00 50.12 310 SER A N 1
ATOM 2511 C CA . SER A 1 310 ? -27.089 -19.166 18.983 1.00 50.12 310 SER A CA 1
ATOM 2512 C C . SER A 1 310 ? -26.208 -20.426 18.997 1.00 50.12 310 SER A C 1
ATOM 2514 O O . SER A 1 310 ? -25.336 -20.550 18.129 1.00 50.12 310 SER A O 1
ATOM 2516 N N . PRO A 1 311 ? -26.419 -21.363 19.939 1.00 54.91 311 PRO A N 1
ATOM 2517 C CA . PRO A 1 311 ? -25.612 -22.579 20.056 1.00 54.91 311 PRO A CA 1
ATOM 2518 C C . PRO A 1 311 ? -25.633 -23.470 18.797 1.00 54.91 311 PRO A C 1
ATOM 2520 O O . PRO A 1 311 ? -24.739 -24.296 18.629 1.00 54.91 311 PRO A O 1
ATOM 2523 N N . ASP A 1 312 ? -26.570 -23.258 17.868 1.00 54.59 312 ASP A N 1
ATOM 2524 C CA . ASP A 1 312 ? -26.800 -24.141 16.718 1.00 54.59 312 ASP A CA 1
ATOM 2525 C C . ASP A 1 312 ? -25.944 -23.833 15.470 1.00 54.59 312 ASP A C 1
ATOM 2527 O O . ASP A 1 312 ? -26.095 -24.493 14.445 1.00 54.59 312 ASP A O 1
ATOM 2531 N N . LYS A 1 313 ? -25.025 -22.852 15.512 1.00 49.91 313 LYS A N 1
ATOM 2532 C CA . LYS A 1 313 ? -24.142 -22.515 14.365 1.00 49.91 313 LYS A CA 1
ATOM 2533 C C . LYS A 1 313 ? -22.670 -22.892 14.539 1.00 49.91 313 LYS A C 1
ATOM 2535 O O . LYS A 1 313 ? -21.851 -22.603 13.667 1.00 49.91 313 LYS A O 1
ATOM 2540 N N . VAL A 1 314 ? -22.317 -23.562 15.633 1.00 44.78 314 VAL A N 1
ATOM 2541 C CA . VAL A 1 314 ? -20.945 -24.019 15.885 1.00 44.78 314 VAL A CA 1
ATOM 2542 C C . VAL A 1 314 ? -20.804 -25.463 15.414 1.00 44.78 314 VAL A C 1
ATOM 2544 O O . VAL A 1 314 ? -20.641 -26.351 16.233 1.00 44.78 314 VAL A O 1
ATOM 2547 N N . ASN A 1 315 ? -20.922 -25.721 14.109 1.00 41.09 315 ASN A N 1
ATOM 2548 C CA . ASN A 1 315 ? -20.321 -26.890 13.457 1.00 41.09 315 ASN A CA 1
ATOM 2549 C C . ASN A 1 315 ? -20.387 -26.766 11.929 1.00 41.09 315 ASN A C 1
ATOM 2551 O O . ASN A 1 315 ? -21.301 -26.165 11.384 1.00 41.09 315 ASN A O 1
ATOM 2555 N N . THR A 1 316 ? -19.379 -27.356 11.284 1.00 42.31 316 THR A N 1
ATOM 2556 C CA . THR A 1 316 ? -19.107 -27.438 9.836 1.00 42.31 316 THR A CA 1
ATOM 2557 C C . THR A 1 316 ? -18.639 -26.156 9.135 1.00 42.31 316 THR A C 1
ATOM 2559 O O . THR A 1 316 ? -19.354 -25.557 8.338 1.00 42.31 316 THR A O 1
ATOM 2562 N N . LEU A 1 317 ? -17.366 -25.806 9.329 1.00 35.75 317 LEU A N 1
ATOM 2563 C CA . LEU A 1 317 ? -16.540 -25.369 8.200 1.00 35.75 317 LEU A CA 1
ATOM 2564 C C . LEU A 1 317 ? -15.347 -26.320 8.117 1.00 35.75 317 LEU A C 1
ATOM 2566 O O . LEU A 1 317 ? -14.475 -26.321 8.986 1.00 35.75 317 LEU A O 1
ATOM 2570 N N . SER A 1 318 ? -15.389 -27.182 7.106 1.00 30.12 318 SER A N 1
ATOM 2571 C CA . SER A 1 318 ? -14.284 -28.034 6.678 1.00 30.12 318 SER A CA 1
ATOM 2572 C C . SER A 1 318 ? -13.084 -27.162 6.287 1.00 30.12 318 SER A C 1
ATOM 2574 O O . SER A 1 318 ? -13.297 -26.060 5.777 1.00 30.12 318 SER A O 1
ATOM 2576 N N . PRO A 1 319 ? -11.840 -27.623 6.494 1.00 38.06 319 PRO A N 1
ATOM 2577 C CA . PRO A 1 319 ? -10.672 -26.911 5.996 1.00 38.06 319 PRO A CA 1
ATOM 2578 C C . PRO A 1 319 ? -10.709 -26.894 4.462 1.00 38.06 319 PRO A C 1
ATOM 2580 O O . PRO A 1 319 ? -10.805 -27.952 3.837 1.00 38.06 319 PRO A O 1
ATOM 2583 N N . SER A 1 320 ? -10.677 -25.694 3.886 1.00 36.47 320 SER A N 1
ATOM 2584 C CA . SER A 1 320 ? -10.405 -25.434 2.468 1.00 36.47 320 SER A CA 1
ATOM 2585 C C . SER A 1 320 ? -8.972 -24.972 2.299 1.00 36.47 320 SER A C 1
ATOM 2587 O O . SER A 1 320 ? -8.606 -24.053 3.073 1.00 36.47 320 SER A O 1
#

Radius of gyration: 24.1 Å; Cα contacts (8 Å, |Δi|>4): 618; chains: 1; bounding box: 65×55×69 Å

Organism: NCBI:txid2493646

pLDDT: mean 85.44, std 13.37, range [30.12, 98.06]

Mean predicted aligned error: 8.7 Å

Solvent-accessible surface area (backbone atoms only — not comparable to full-atom values): 18616 Å² total; per-residue (Å²): 131,81,82,82,54,71,44,76,50,71,43,80,46,90,72,81,58,53,87,81,23,40,40,70,37,35,37,37,23,57,60,82,43,76,78,42,84,41,78,52,42,81,66,62,88,78,62,60,82,70,83,57,44,58,48,22,42,76,46,63,81,73,92,40,79,45,76,46,78,44,79,42,62,38,63,46,81,41,82,44,49,42,81,30,46,72,48,67,39,92,86,42,81,44,38,29,46,35,41,45,63,56,20,33,98,50,75,33,54,32,40,42,27,46,32,71,60,53,68,70,58,52,54,49,43,35,75,74,34,81,57,24,58,50,55,78,49,58,50,50,41,37,34,39,34,47,79,57,59,33,75,36,52,34,35,42,35,34,41,56,70,60,66,90,80,51,82,75,55,100,56,59,42,81,45,47,35,33,27,51,72,91,48,74,65,40,78,50,60,68,47,80,85,48,97,66,41,66,36,34,33,59,41,71,50,42,73,48,42,36,42,36,39,37,38,28,24,42,67,87,69,53,69,71,46,53,41,48,22,50,54,54,48,56,54,51,77,63,35,44,54,27,27,45,44,43,31,16,27,72,93,48,68,88,50,74,50,74,43,85,35,47,56,92,48,43,65,66,51,47,54,55,36,42,76,72,38,33,74,38,68,69,77,68,48,69,84,40,81,44,46,80,92,60,83,82,83,87,80,77,80,80,98,58,78,77,86,88,70,66,84,88,70,81,71,87,82,77,93,126

Secondary structure (DSSP, 8-state):
---SPPEEEEEEE-----TTTEEEEEEEEETT---EEEPPBPPPGGGGGGS-EEEEEEES--S-EEEEEEEEE-EEEEEE-TT-EEEE-SS-TTEEEEE-TTSSSS-EEEEEEEEPPPHHHHHHHHHH-GGGTTEEEEEEEEEEEESS--SS-EEEEEE---GGG----TTEEEEEEEEETTSPPEE--EE---TTEEEEEEE-S--S-EEEEEEEEETT--HHHHHHHHHHHHHHHTEEEEEEEEEEETTEEEEEEEEEEEGGGHHHHHHHHHHTT--BSPPPPPPEEEETTPPP-----SS---TT--GGG-S-----

Sequence (320 aa):
MFEGFPIRVYVHHCNVTDTHSDEVLIKASIDDKDWEEHRPVPALANDNILNLHFAGIEVHKFQTIRLVAIARVRCQEILAGIPGFSSLSQYDKNVRIVVPKDGFSKPTRLILGIRHIRESTINYAVQNYDNCRNVRSVGPLITISCQYQSRKDLTIDLIKRKQSDRKMTDSGKWFYVFKANEEPWRLADTEHTDKKLDASIKLPRLKATYILMEIEARLGTHQDEILKAAEELHYYINGFIVRMIAKQKKTDPTMLIVQCVRKELVSSRLEELEKQGYTLGPDISKDYLVMEDQRIKLMTKGNIKIVGESPDKVNTLSPS

Nearest PDB structures (foldseek):
  4d8o-assembly1_A  TM=6.300E-01  e=2.735E-10  Homo sapiens
  6m3q-assembly1_E  TM=6.083E-01  e=9.279E-09  Homo sapiens
  3ud2-assembly3_A  TM=5.721E-01  e=3.685E-08  Homo sapiens
  3ud2-assembly1_C  TM=5.874E-01  e=2.317E-07  Homo sapiens